Protein AF-F4Q4R1-F1 (afdb_monomer_lite)

Secondary structure (DSSP, 8-state):
-EE-SSSS---S---EEEE-BT-EEEETTEEEEEEE-TTSSEEEEEEESSTTS-SEEEEEEEETT-EEEPP--S--TT----SEEE----SS-S-----EEEEEEEPTT-TTSSS-EEEEEEE-TT-EEEETTEEEEEEEETTEEEEEEESTT-GGG-EEEE--S-SEEEGGGGGGS---SS--

Radius of gyration: 16.83 Å; chains: 1; bounding box: 43×31×44 Å

InterPro domains:
  IPR021837 Counting factor-associated protein A/B/C [PF11912] (1-174)

Foldseek 3Di:
DDFDDDAWDDDPKFKAKDFDAPDWFDALNWIWHWHADDVNQKIKIFIAPDSVRPHTPDIDMDGAQDKDQHDDRHPQPFADGPTIDHHHDDDPPPDDPLFAEWEWWADQPPPPQPDGTGMIMGIGAQTWGDDDQKIKHWHADPQFIKIWIDGRVDPVRTDIGGDPDGSYDYVPVVVVPPPDDRTD

Sequence (184 aa):
MTPYEGSCSGANQGIGYAFIVGECFAIAGDFYQVELTNGHDNATLYRYSDSACKSVSNSKEYQVGECYEAPDYVWNSGVVPSNYVHISISVNPTSIPQYGFRLTTYAPGDTRCQDNPQFYWYSPNHSVIKSYNESVTFYCQNNEPYEIYCDGGEIEGCQTTYNSMSCQFDFTHWGTHNYIEGTC

Structure (mmCIF, N/CA/C/O backbone):
data_AF-F4Q4R1-F1
#
_entry.id   AF-F4Q4R1-F1
#
loop_
_atom_site.group_PDB
_atom_site.id
_atom_site.type_symbol
_atom_site.label_atom_id
_atom_site.label_alt_id
_atom_site.label_comp_id
_atom_site.label_asym_id
_atom_site.label_entity_id
_atom_site.label_seq_id
_atom_site.pdbx_PDB_ins_code
_atom_site.Cartn_x
_atom_site.Cartn_y
_atom_site.Cartn_z
_atom_site.occupancy
_atom_site.B_iso_or_equiv
_atom_site.auth_seq_id
_atom_site.auth_comp_id
_atom_site.auth_asym_id
_atom_site.auth_atom_id
_atom_site.pdbx_PDB_model_num
ATOM 1 N N . MET A 1 1 ? -7.317 -3.092 -1.449 1.00 75.12 1 MET A N 1
ATOM 2 C CA . MET A 1 1 ? -7.381 -2.051 -2.496 1.00 75.12 1 MET A CA 1
ATOM 3 C C . MET A 1 1 ? -6.583 -2.509 -3.709 1.00 75.12 1 MET A C 1
ATOM 5 O O . MET A 1 1 ? -5.451 -2.077 -3.886 1.00 75.12 1 MET A O 1
ATOM 9 N N . THR A 1 2 ? -7.124 -3.423 -4.512 1.00 65.06 2 THR A N 1
ATOM 10 C CA . THR A 1 2 ? -6.353 -4.086 -5.579 1.00 65.06 2 THR A CA 1
ATOM 11 C C . THR A 1 2 ? -6.331 -3.276 -6.872 1.00 65.06 2 THR A C 1
ATOM 13 O O . THR A 1 2 ? -7.346 -2.647 -7.195 1.00 65.06 2 THR A O 1
ATOM 16 N N . PRO A 1 3 ? -5.227 -3.303 -7.642 1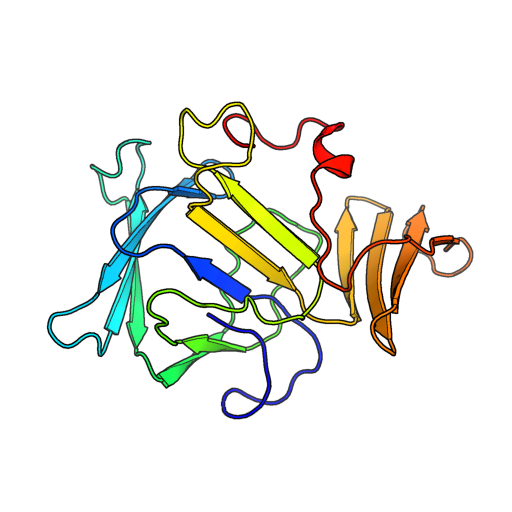.00 54.69 3 PRO A N 1
ATOM 17 C CA . PRO A 1 3 ? -5.142 -2.680 -8.943 1.00 54.69 3 PRO A CA 1
ATOM 18 C C . PRO A 1 3 ? -5.563 -3.757 -9.959 1.00 54.69 3 PRO A C 1
ATOM 20 O O . PRO A 1 3 ? -4.872 -4.751 -10.143 1.00 54.69 3 PRO A O 1
ATOM 23 N N . TYR A 1 4 ? -6.686 -3.556 -10.634 1.00 56.44 4 TYR A N 1
ATOM 24 C CA . TYR A 1 4 ? -7.058 -4.258 -11.873 1.00 56.44 4 TYR A CA 1
ATOM 25 C C . TYR A 1 4 ? -7.875 -5.559 -11.929 1.00 56.44 4 TYR A C 1
ATOM 27 O O . TYR A 1 4 ? -8.010 -6.324 -10.981 1.00 56.44 4 TYR A O 1
ATOM 35 N N . GLU A 1 5 ? -8.423 -5.658 -13.157 1.00 41.47 5 GLU A N 1
ATOM 36 C CA . GLU A 1 5 ? -9.345 -6.550 -13.873 1.00 41.47 5 GLU A CA 1
ATOM 37 C C . GLU A 1 5 ? -10.761 -6.731 -13.304 1.00 41.47 5 GLU A C 1
ATOM 39 O O . GLU A 1 5 ? -11.034 -7.618 -12.505 1.00 41.47 5 GLU A O 1
ATOM 44 N N . GLY A 1 6 ? -11.703 -5.916 -13.811 1.00 49.28 6 GLY A N 1
ATOM 45 C CA . GLY A 1 6 ? -13.123 -6.292 -13.873 1.00 49.28 6 GLY A CA 1
ATOM 46 C C . GLY A 1 6 ? -14.155 -5.194 -13.603 1.00 49.28 6 GLY A C 1
ATOM 47 O O . GLY A 1 6 ? -15.218 -5.229 -14.215 1.00 49.28 6 GLY A O 1
ATOM 48 N N . SER A 1 7 ? -13.877 -4.213 -12.737 1.00 58.12 7 SER A N 1
ATOM 49 C CA . SER A 1 7 ? -14.915 -3.251 -12.298 1.00 58.12 7 SER A CA 1
ATOM 50 C C . SER A 1 7 ? -14.483 -1.783 -12.248 1.00 58.12 7 SER A C 1
ATOM 52 O O . SER A 1 7 ? -15.314 -0.905 -12.460 1.00 58.12 7 SER A O 1
ATOM 54 N N . CYS A 1 8 ? -13.194 -1.493 -12.062 1.00 63.88 8 CYS A N 1
ATOM 55 C CA . CYS A 1 8 ? -12.678 -0.128 -11.936 1.00 63.88 8 CYS A CA 1
ATOM 56 C C . CYS A 1 8 ? -11.792 0.221 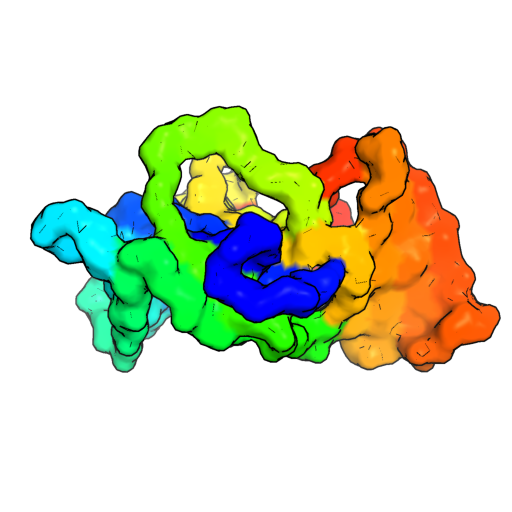-13.140 1.00 63.88 8 CYS A C 1
ATOM 58 O O . CYS A 1 8 ? -10.591 -0.015 -13.098 1.00 63.88 8 CYS A O 1
ATOM 60 N N . SER A 1 9 ? -12.406 0.684 -14.240 1.00 53.38 9 SER A N 1
ATOM 61 C CA . SER A 1 9 ? -11.791 1.240 -15.472 1.00 53.38 9 SER A CA 1
ATOM 62 C C . SER A 1 9 ? -10.393 0.703 -15.855 1.00 53.38 9 SER A C 1
ATOM 64 O O . SER A 1 9 ? -9.397 1.139 -15.288 1.00 53.38 9 SER A O 1
ATOM 66 N N . GLY A 1 10 ? -10.324 -0.183 -16.858 1.00 52.34 10 GLY A N 1
ATOM 67 C CA . GLY A 1 10 ? -9.163 -0.933 -17.397 1.00 52.34 10 GLY A CA 1
ATOM 68 C C . GLY A 1 10 ? -7.845 -0.210 -17.759 1.00 52.34 10 GLY A C 1
ATOM 69 O O . GLY A 1 10 ? -7.389 -0.366 -18.886 1.00 52.34 10 GLY A O 1
ATOM 70 N N . ALA A 1 11 ? -7.210 0.560 -16.873 1.00 54.38 11 ALA A N 1
ATOM 71 C CA . ALA A 1 11 ? -5.791 0.904 -17.012 1.00 54.38 11 ALA A CA 1
ATOM 72 C C . ALA A 1 11 ? -4.898 -0.345 -16.873 1.00 54.38 11 ALA A C 1
ATOM 74 O O . ALA A 1 11 ? -5.232 -1.332 -16.237 1.00 54.38 11 ALA A O 1
ATOM 75 N N . ASN A 1 12 ? -3.736 -0.322 -17.508 1.00 52.62 12 ASN A N 1
ATOM 76 C CA . ASN A 1 12 ? -2.844 -1.487 -17.563 1.00 52.62 12 ASN A CA 1
ATOM 77 C C . ASN A 1 12 ? -1.644 -1.351 -16.610 1.00 52.62 12 ASN A C 1
ATOM 79 O O . ASN A 1 12 ? -0.705 -2.136 -16.682 1.00 52.62 12 ASN A O 1
ATOM 83 N N . GLN A 1 13 ? -1.654 -0.314 -15.768 1.00 60.78 13 GLN A N 1
ATOM 84 C CA . GLN A 1 13 ? -0.575 0.123 -14.876 1.00 60.78 13 GLN A CA 1
ATOM 85 C C . GLN A 1 13 ? -1.196 0.763 -13.626 1.00 60.78 13 GLN A C 1
ATOM 87 O O . GLN A 1 13 ? -2.339 1.223 -13.689 1.00 60.78 13 GLN A O 1
ATOM 92 N N . GLY A 1 14 ? -0.476 0.810 -12.499 1.00 66.94 14 GLY A N 1
ATOM 93 C CA . GLY A 1 14 ? -0.986 1.485 -11.304 1.00 66.94 14 GLY A CA 1
ATOM 94 C C . GLY A 1 14 ? -0.344 1.086 -9.981 1.00 66.94 14 GLY A C 1
ATOM 95 O O . GLY A 1 14 ? 0.770 0.578 -9.925 1.00 66.94 14 GLY A O 1
ATOM 96 N N . ILE A 1 15 ? -1.067 1.313 -8.894 1.00 75.44 15 ILE A N 1
ATOM 97 C CA . ILE A 1 15 ? -0.690 0.899 -7.546 1.00 75.44 15 ILE A CA 1
ATOM 98 C C . ILE A 1 15 ? -1.905 0.382 -6.792 1.00 75.44 15 ILE A C 1
ATOM 100 O O . ILE A 1 15 ? -3.056 0.661 -7.141 1.00 75.44 15 ILE A O 1
ATOM 104 N N . GLY A 1 16 ? -1.653 -0.320 -5.702 1.00 77.75 16 GLY A N 1
ATOM 105 C CA . GLY A 1 16 ? -2.662 -0.523 -4.688 1.00 77.75 16 GLY A CA 1
ATOM 106 C C . GLY A 1 16 ? -2.082 -1.083 -3.402 1.00 77.75 16 GLY A C 1
ATOM 107 O O . GLY A 1 16 ? -0.869 -1.112 -3.198 1.00 77.75 16 GLY A O 1
ATOM 108 N N . TYR A 1 17 ? -2.990 -1.470 -2.513 1.00 80.00 17 TYR A N 1
ATOM 109 C CA . TYR A 1 17 ? -2.679 -1.664 -1.108 1.00 80.00 17 TYR A CA 1
ATOM 110 C C . TYR A 1 17 ? -3.464 -2.807 -0.472 1.00 80.00 17 TYR A C 1
ATOM 112 O O . TYR A 1 17 ? -4.677 -2.946 -0.680 1.00 80.00 17 TYR A O 1
ATOM 120 N N . ALA A 1 18 ? -2.806 -3.604 0.360 1.00 80.50 18 ALA A N 1
ATOM 121 C CA . ALA A 1 18 ? -3.464 -4.479 1.321 1.00 80.50 18 ALA A CA 1
ATOM 122 C C . ALA A 1 18 ? -3.044 -4.085 2.737 1.00 80.50 18 ALA A C 1
ATOM 124 O O . ALA A 1 18 ? -1.872 -3.829 2.999 1.00 80.50 18 ALA A O 1
ATOM 125 N N . PHE A 1 19 ? -4.024 -4.042 3.631 1.00 83.69 19 PHE A N 1
ATOM 126 C CA . PHE A 1 19 ? -3.862 -3.640 5.022 1.00 83.69 19 PHE A CA 1
ATOM 127 C C . PHE A 1 19 ? -4.451 -4.726 5.909 1.00 83.69 19 PHE A C 1
ATOM 129 O O . PHE A 1 19 ? -5.488 -5.301 5.552 1.00 83.69 19 PHE A O 1
ATOM 136 N N . ILE A 1 20 ? -3.835 -4.965 7.063 1.00 82.31 20 ILE A N 1
ATOM 137 C CA . ILE A 1 20 ? -4.487 -5.740 8.115 1.00 82.31 20 ILE A CA 1
ATOM 138 C C . ILE A 1 20 ? -5.477 -4.834 8.854 1.00 82.31 20 ILE A C 1
ATOM 140 O O . ILE A 1 20 ? -5.176 -3.702 9.228 1.00 82.31 20 ILE A O 1
ATOM 144 N N . VAL A 1 21 ? -6.703 -5.327 9.012 1.00 86.00 21 VAL A N 1
ATOM 145 C CA . VAL A 1 21 ? -7.776 -4.616 9.714 1.00 86.00 21 VAL A CA 1
ATOM 146 C C . VAL A 1 21 ? -7.542 -4.692 11.220 1.00 86.00 21 VAL A C 1
ATOM 148 O O . VAL A 1 21 ? -7.270 -5.765 11.750 1.00 86.00 21 VAL A O 1
ATOM 151 N N . GLY A 1 22 ? -7.730 -3.568 11.913 1.00 86.69 22 GLY A N 1
ATOM 152 C CA . GLY A 1 22 ? -7.648 -3.479 13.372 1.00 86.69 22 GLY A CA 1
ATOM 153 C C . GLY A 1 22 ? -6.230 -3.377 13.932 1.00 86.69 22 GLY A C 1
ATOM 154 O O . GLY A 1 22 ? -6.073 -3.316 15.148 1.00 86.69 22 GLY A O 1
ATOM 155 N N . GLU A 1 23 ? -5.213 -3.330 13.072 1.00 85.56 23 GLU A N 1
ATOM 156 C CA . GLU A 1 23 ? -3.817 -3.199 13.485 1.00 85.56 23 GLU A CA 1
ATOM 157 C C . GLU A 1 23 ? -3.265 -1.813 13.129 1.00 85.56 23 GLU A C 1
ATOM 159 O O . GLU A 1 23 ? -3.632 -1.220 12.113 1.00 85.56 23 GLU A O 1
ATOM 164 N N . CYS A 1 24 ? -2.415 -1.279 14.010 1.00 84.69 24 CYS A N 1
ATOM 165 C CA . CYS A 1 24 ? -1.738 0.001 13.821 1.00 84.69 24 CYS A CA 1
ATOM 166 C C . CYS A 1 24 ? -0.435 -0.229 13.052 1.00 84.69 24 CYS A C 1
ATOM 168 O O . CYS A 1 24 ? 0.423 -0.991 13.501 1.00 84.69 24 CYS A O 1
ATOM 170 N N . PHE A 1 25 ? -0.268 0.449 11.921 1.00 81.06 25 PHE A N 1
ATOM 171 C CA . PHE A 1 25 ? 0.890 0.291 11.043 1.00 81.06 25 PHE A CA 1
ATOM 172 C C . PHE A 1 25 ? 1.445 1.637 10.589 1.00 81.06 25 PHE A C 1
ATOM 174 O O . PHE A 1 25 ? 0.757 2.655 10.633 1.00 81.06 25 PHE A O 1
ATOM 181 N N . ALA A 1 26 ? 2.706 1.648 10.159 1.00 77.38 26 ALA A N 1
ATOM 182 C CA . ALA A 1 26 ? 3.371 2.847 9.668 1.00 77.38 26 ALA A CA 1
ATOM 183 C C . ALA A 1 26 ? 3.519 2.812 8.142 1.00 77.38 26 ALA A C 1
ATOM 185 O O . ALA A 1 26 ? 3.844 1.772 7.576 1.00 77.38 26 ALA A O 1
ATOM 186 N N . ILE A 1 27 ? 3.323 3.952 7.480 1.00 76.38 27 ILE A N 1
ATOM 187 C CA . ILE A 1 27 ? 3.681 4.165 6.074 1.00 76.38 27 ILE A CA 1
ATOM 188 C C . ILE A 1 27 ? 4.422 5.498 5.990 1.00 76.38 27 ILE A C 1
ATOM 190 O O . ILE A 1 27 ? 3.878 6.527 6.375 1.00 76.38 27 ILE A O 1
ATOM 194 N N . ALA A 1 28 ? 5.667 5.486 5.501 1.00 70.19 28 ALA A N 1
ATOM 195 C CA . ALA A 1 28 ? 6.477 6.694 5.287 1.00 70.19 28 ALA A CA 1
ATOM 196 C C . ALA A 1 28 ? 6.556 7.651 6.506 1.00 70.19 28 ALA A C 1
ATOM 198 O O . ALA A 1 28 ? 6.591 8.869 6.351 1.00 70.19 28 ALA A O 1
ATOM 199 N N . GLY A 1 29 ? 6.586 7.098 7.726 1.00 72.38 29 GLY A N 1
ATOM 200 C CA . GLY A 1 29 ? 6.655 7.862 8.981 1.00 72.38 29 GLY A CA 1
ATOM 201 C C . GLY A 1 29 ? 5.304 8.323 9.543 1.00 72.38 29 GLY A C 1
ATOM 202 O O . GLY A 1 29 ? 5.257 8.822 10.666 1.00 72.38 29 GLY A O 1
ATOM 203 N N . ASP A 1 30 ? 4.212 8.118 8.808 1.00 81.56 30 ASP A N 1
ATOM 204 C CA . ASP A 1 30 ? 2.843 8.323 9.277 1.00 81.56 30 ASP A CA 1
ATOM 205 C C . ASP A 1 30 ? 2.233 7.019 9.803 1.00 81.56 30 ASP A C 1
ATOM 207 O O . ASP A 1 30 ? 2.558 5.936 9.320 1.00 81.56 30 ASP A O 1
ATOM 211 N N . PHE A 1 31 ? 1.320 7.115 10.773 1.00 86.19 31 PHE A N 1
ATOM 212 C CA . PHE A 1 31 ? 0.679 5.956 11.401 1.00 86.19 31 PHE A CA 1
ATOM 213 C C . PHE A 1 31 ? -0.776 5.825 10.973 1.00 86.19 31 PHE A C 1
ATOM 215 O O . PHE A 1 31 ? -1.482 6.827 10.845 1.00 86.19 31 PHE A O 1
ATOM 222 N N . TYR A 1 32 ? -1.235 4.595 10.774 1.00 89.81 32 TYR A N 1
ATOM 223 C CA . TYR A 1 32 ? -2.544 4.293 10.219 1.00 89.81 32 TYR A CA 1
ATOM 224 C C . TYR A 1 32 ? -3.188 3.079 10.881 1.00 89.81 32 TYR A C 1
ATOM 226 O O . TYR A 1 32 ? -2.502 2.205 11.403 1.00 89.81 32 TYR A O 1
ATOM 234 N N . GLN A 1 33 ? -4.514 3.012 10.798 1.00 92.50 33 GLN A N 1
ATOM 235 C CA . GLN A 1 33 ? -5.308 1.840 11.161 1.00 92.50 33 GLN A CA 1
ATOM 236 C C . GLN A 1 33 ? -6.522 1.761 10.234 1.00 92.50 33 GLN A C 1
ATOM 238 O O . GLN A 1 33 ? -7.120 2.787 9.897 1.00 92.50 33 GLN A O 1
ATOM 243 N N . VAL A 1 34 ? -6.899 0.548 9.827 1.00 92.44 34 VAL A N 1
ATOM 244 C CA . VAL A 1 34 ? -8.149 0.303 9.095 1.00 92.44 34 VAL A CA 1
ATOM 245 C C . VAL A 1 34 ? -9.177 -0.293 10.040 1.00 92.44 34 VAL A C 1
ATOM 247 O O . VAL A 1 34 ? -8.913 -1.313 10.674 1.00 92.44 34 VAL A O 1
ATOM 250 N N . GLU A 1 35 ? -10.365 0.297 10.086 1.00 94.25 35 GLU A N 1
ATOM 251 C CA . GLU A 1 35 ? -11.513 -0.258 10.803 1.00 94.25 35 GLU A CA 1
ATOM 252 C C . GLU A 1 35 ? -12.657 -0.550 9.834 1.00 94.25 35 GLU A C 1
ATOM 254 O O . GLU A 1 35 ? -12.842 0.148 8.837 1.00 94.25 35 GLU A O 1
ATOM 259 N N . LEU A 1 36 ? -13.430 -1.594 10.123 1.00 92.69 36 LEU A N 1
ATOM 260 C CA . LEU A 1 36 ? -14.622 -1.945 9.360 1.00 92.69 36 LEU A CA 1
ATOM 261 C C . LEU A 1 36 ? -15.871 -1.491 10.108 1.00 92.69 36 LEU A C 1
ATOM 263 O O . LEU A 1 36 ? -15.956 -1.590 11.331 1.00 92.69 36 LEU A O 1
ATOM 267 N N . THR A 1 37 ? -16.871 -1.043 9.359 1.00 91.19 37 THR A N 1
ATOM 268 C CA . THR A 1 37 ? -18.209 -0.785 9.903 1.00 91.19 37 THR A CA 1
ATOM 269 C C . THR A 1 37 ? -18.912 -2.082 10.313 1.00 91.19 37 THR A C 1
ATOM 271 O O . THR A 1 37 ? -18.599 -3.169 9.821 1.00 91.19 37 THR A O 1
ATOM 274 N N . ASN A 1 38 ? -19.911 -1.974 11.196 1.00 81.56 38 ASN A N 1
ATOM 275 C CA . ASN A 1 38 ? -20.794 -3.093 11.530 1.00 81.56 38 ASN A CA 1
ATOM 276 C C . ASN A 1 38 ? -21.543 -3.546 10.266 1.00 81.56 38 ASN A C 1
ATOM 278 O O . ASN A 1 38 ? -22.405 -2.822 9.780 1.00 81.56 38 ASN A O 1
ATOM 282 N N . GLY A 1 39 ? -21.207 -4.729 9.747 1.00 84.94 39 GLY A N 1
ATOM 283 C CA . GLY A 1 39 ? -21.711 -5.247 8.466 1.00 84.94 39 GLY A CA 1
ATOM 284 C C . GLY A 1 39 ? -20.633 -5.393 7.389 1.00 84.94 39 GLY A C 1
ATOM 285 O O . GLY A 1 39 ? -20.837 -6.134 6.437 1.00 84.94 39 GLY A O 1
ATOM 286 N N . HIS A 1 40 ? -19.460 -4.782 7.590 1.00 87.88 40 HIS A N 1
ATOM 287 C CA . HIS A 1 40 ? -18.315 -4.806 6.670 1.00 87.88 40 HIS A CA 1
ATOM 288 C C . HIS A 1 40 ? -18.593 -4.174 5.293 1.00 87.88 40 HIS A C 1
ATOM 290 O O . HIS A 1 40 ? -17.856 -4.430 4.346 1.00 87.88 40 HIS A O 1
ATOM 296 N N . ASP A 1 41 ? -19.618 -3.325 5.190 1.00 91.38 41 ASP A N 1
ATOM 297 C CA . ASP A 1 41 ? -19.980 -2.637 3.944 1.00 91.38 41 ASP A CA 1
ATOM 298 C C . ASP A 1 41 ? -19.044 -1.455 3.641 1.00 91.38 41 ASP A C 1
ATOM 300 O O . ASP A 1 41 ? -18.837 -1.094 2.486 1.00 91.38 41 ASP A O 1
ATOM 304 N N . ASN A 1 42 ? -18.435 -0.877 4.681 1.00 92.88 42 ASN A N 1
ATOM 305 C CA . ASN A 1 42 ? -17.444 0.194 4.577 1.00 92.88 42 ASN A CA 1
ATOM 306 C C . ASN A 1 42 ? -16.200 -0.107 5.416 1.00 92.88 42 ASN A C 1
ATOM 308 O O . ASN A 1 42 ? -16.294 -0.719 6.489 1.00 92.88 42 ASN A O 1
ATOM 312 N N . ALA A 1 43 ? -15.062 0.402 4.949 1.00 93.19 43 ALA A N 1
ATOM 313 C CA . ALA A 1 43 ? -13.780 0.422 5.633 1.00 93.19 43 ALA A CA 1
ATOM 314 C C . ALA A 1 43 ? -13.288 1.868 5.785 1.00 93.19 43 ALA A C 1
ATOM 316 O O . ALA A 1 43 ? -13.215 2.605 4.802 1.00 93.19 43 ALA A O 1
ATOM 317 N N . THR A 1 44 ? -12.886 2.262 6.989 1.00 94.44 44 THR A N 1
ATOM 318 C CA . THR A 1 44 ? -12.314 3.585 7.255 1.00 94.44 44 THR A CA 1
ATOM 319 C C . THR A 1 44 ? -10.833 3.450 7.545 1.00 94.44 44 THR A C 1
ATOM 321 O O . THR A 1 44 ? -10.434 2.738 8.464 1.00 94.44 44 THR A O 1
ATOM 324 N N . LEU A 1 45 ? -10.010 4.141 6.756 1.00 93.62 45 LEU A N 1
ATOM 325 C CA . LEU A 1 45 ? -8.591 4.308 7.036 1.00 93.62 45 LEU A CA 1
ATOM 326 C C . LEU A 1 45 ? -8.405 5.576 7.867 1.00 93.62 45 LEU A C 1
ATOM 328 O O . LEU A 1 45 ? -8.640 6.687 7.383 1.00 93.62 45 LEU A O 1
ATOM 332 N N . TYR A 1 46 ? -7.946 5.408 9.097 1.00 94.19 46 TYR A N 1
ATOM 333 C CA . TYR A 1 46 ? -7.557 6.492 9.987 1.00 94.19 46 TYR A CA 1
ATOM 334 C C . TYR A 1 46 ? -6.057 6.740 9.868 1.00 94.19 46 TYR A C 1
ATOM 336 O O . TYR A 1 46 ? -5.279 5.792 9.807 1.00 94.19 46 TYR A O 1
ATOM 344 N N . ARG A 1 47 ? -5.656 8.012 9.847 1.00 92.12 47 ARG A N 1
ATOM 345 C CA . ARG A 1 47 ? -4.273 8.459 10.041 1.00 92.12 47 ARG A CA 1
ATOM 346 C C . ARG A 1 47 ? -4.148 9.015 11.453 1.00 92.12 47 ARG A C 1
ATOM 348 O O . ARG A 1 47 ? -5.041 9.722 11.924 1.00 92.12 47 ARG A O 1
ATOM 355 N N . TYR A 1 48 ? -3.027 8.740 12.097 1.00 90.44 48 TYR A N 1
ATOM 356 C CA . TYR A 1 48 ? -2.722 9.135 13.463 1.00 90.44 48 TYR A CA 1
ATOM 357 C C . TYR A 1 48 ? -1.425 9.931 13.508 1.00 90.44 48 TYR A C 1
ATOM 359 O O . TYR A 1 48 ? -0.538 9.757 12.674 1.00 90.44 48 TYR A O 1
ATOM 367 N N . SER A 1 49 ? -1.317 10.819 14.494 1.00 87.75 49 SER A N 1
ATOM 368 C CA . SER A 1 49 ? -0.091 11.585 14.752 1.00 87.75 49 SER A CA 1
ATOM 369 C C . SER A 1 49 ? 0.889 10.876 15.693 1.00 87.75 49 SER A C 1
ATOM 371 O O . SER A 1 49 ? 1.959 11.412 15.966 1.00 87.75 49 SER A O 1
ATOM 373 N N . ASP A 1 50 ? 0.516 9.719 16.242 1.00 85.12 50 ASP A N 1
ATOM 374 C CA . ASP A 1 50 ? 1.326 8.952 17.187 1.00 85.12 50 ASP A CA 1
ATOM 375 C C . ASP A 1 50 ? 1.407 7.473 16.804 1.00 85.12 50 ASP A C 1
ATOM 377 O O . ASP A 1 50 ? 0.470 6.907 16.240 1.00 85.12 50 ASP A O 1
ATOM 381 N N . SER A 1 51 ? 2.524 6.843 17.172 1.00 80.69 51 SER A N 1
ATOM 382 C CA . SER A 1 51 ? 2.829 5.444 16.858 1.00 80.69 51 SER A CA 1
ATOM 383 C C . SER A 1 51 ? 1.976 4.417 17.592 1.00 80.69 51 SER A C 1
ATOM 385 O O . SER A 1 51 ? 2.067 3.228 17.300 1.00 80.69 51 SER A O 1
ATOM 387 N N . ALA A 1 52 ? 1.157 4.852 18.550 1.00 84.31 52 ALA A N 1
ATOM 388 C CA . ALA A 1 52 ? 0.228 3.990 19.264 1.00 84.31 52 ALA A CA 1
ATOM 389 C C . ALA A 1 52 ? -1.195 4.052 18.682 1.00 84.31 52 ALA A C 1
ATOM 391 O O . ALA A 1 52 ? -2.096 3.452 19.270 1.00 84.31 52 ALA A O 1
ATOM 392 N N . CYS A 1 53 ? -1.401 4.785 17.580 1.00 86.69 53 CYS A N 1
ATOM 393 C CA . CYS A 1 53 ? -2.698 5.026 16.955 1.00 86.69 53 CYS A CA 1
ATOM 394 C C . CYS A 1 53 ? -3.775 5.507 17.948 1.00 86.69 53 CYS A C 1
ATOM 396 O O . CYS A 1 53 ? -4.899 5.008 17.970 1.00 86.69 53 CYS A O 1
ATOM 398 N N . LYS A 1 54 ? -3.442 6.486 18.803 1.00 90.56 54 LYS A N 1
ATOM 399 C CA . LYS A 1 54 ? -4.384 7.021 19.810 1.00 90.56 54 LYS A CA 1
ATOM 400 C C . LYS A 1 54 ? -5.008 8.360 19.431 1.00 90.56 54 LYS A C 1
ATOM 402 O O . LYS A 1 54 ? -6.114 8.664 19.874 1.00 90.56 54 LYS A O 1
ATOM 407 N N . SER A 1 55 ? -4.315 9.154 18.625 1.00 90.50 55 SER A N 1
ATOM 408 C CA . SER A 1 55 ? -4.696 10.524 18.282 1.00 90.50 55 SER A CA 1
ATOM 409 C C . SER A 1 55 ? -4.949 10.624 16.783 1.00 90.50 55 SER A C 1
ATOM 411 O O . SER A 1 55 ? -4.021 10.807 15.993 1.00 90.50 55 SER A O 1
ATOM 413 N N . VAL A 1 56 ? -6.214 10.463 16.389 1.00 92.81 56 VAL A N 1
ATOM 414 C CA . VAL A 1 56 ? -6.630 10.563 14.983 1.00 92.81 56 VAL A CA 1
ATOM 415 C C . VAL A 1 56 ? -6.337 11.972 14.468 1.00 92.81 56 VAL A C 1
ATOM 417 O O . VAL A 1 56 ? -6.798 12.960 15.041 1.00 92.81 56 VAL A O 1
ATOM 420 N N . SER A 1 57 ? -5.592 12.059 13.371 1.00 91.62 57 SER A N 1
ATOM 421 C CA . SER A 1 57 ? -5.301 13.307 12.663 1.00 91.62 57 SER A CA 1
ATOM 422 C C . SER A 1 57 ? -6.182 13.488 11.428 1.00 91.62 57 SER A C 1
ATOM 424 O O . SER A 1 57 ? -6.576 14.609 11.112 1.00 91.62 57 SER A O 1
ATOM 426 N N . ASN A 1 58 ? -6.509 12.398 10.732 1.00 93.25 58 ASN A N 1
ATOM 427 C CA . ASN A 1 58 ? -7.371 12.405 9.554 1.00 93.25 58 ASN A CA 1
ATOM 428 C C . ASN A 1 58 ? -8.039 11.035 9.366 1.00 93.25 58 ASN A C 1
ATOM 430 O O . ASN A 1 58 ? -7.588 10.038 9.926 1.00 93.25 58 ASN A O 1
ATOM 434 N N . SER A 1 59 ? -9.087 10.959 8.550 1.00 93.31 59 SER A N 1
ATOM 435 C CA . SER A 1 59 ? -9.699 9.685 8.168 1.00 93.31 59 SER A CA 1
ATOM 436 C C . SER A 1 59 ? -10.285 9.744 6.763 1.00 93.31 59 SER A C 1
ATOM 438 O O . SER A 1 59 ? -10.660 10.818 6.287 1.00 93.31 59 SER A O 1
ATOM 440 N N . LYS A 1 60 ? -10.362 8.591 6.101 1.00 93.69 60 LYS A N 1
ATOM 441 C CA . LYS A 1 60 ? -11.030 8.434 4.810 1.00 93.69 60 LYS A CA 1
ATOM 442 C C . LYS A 1 60 ? -11.805 7.124 4.785 1.00 93.69 60 LYS A C 1
ATOM 444 O O . LYS A 1 60 ? -11.239 6.068 5.056 1.00 93.69 60 LYS A O 1
ATOM 449 N N . GLU A 1 61 ? -13.084 7.214 4.451 1.00 94.75 61 GLU A N 1
ATOM 450 C CA . GLU A 1 61 ? -13.972 6.065 4.304 1.00 94.75 61 GLU A CA 1
ATOM 451 C C . GLU A 1 61 ? -13.972 5.555 2.857 1.00 94.75 61 GLU A C 1
ATOM 453 O O . GLU A 1 61 ? -13.877 6.330 1.899 1.00 94.75 61 GLU A O 1
ATOM 458 N N . TYR A 1 62 ? -14.071 4.238 2.725 1.00 92.81 62 TYR A N 1
ATOM 459 C CA . TYR A 1 62 ? -14.124 3.490 1.482 1.00 92.81 62 TYR A CA 1
ATOM 460 C C . TYR A 1 62 ? -15.270 2.486 1.549 1.00 92.81 62 TYR A C 1
ATOM 462 O O . TYR A 1 62 ? -15.306 1.646 2.447 1.00 92.81 62 TYR A O 1
ATOM 470 N N . GLN A 1 63 ? -16.169 2.526 0.574 1.00 93.75 63 GLN A N 1
ATOM 471 C CA . GLN A 1 63 ? -17.225 1.534 0.440 1.00 93.75 63 GLN A CA 1
ATOM 472 C C . GLN A 1 63 ? -16.674 0.273 -0.232 1.00 93.75 63 GLN A C 1
ATOM 474 O O . GLN A 1 63 ? -15.955 0.340 -1.232 1.00 93.75 63 GLN A O 1
ATOM 479 N N . VAL A 1 64 ? -16.991 -0.888 0.331 1.00 90.06 64 VAL A N 1
ATOM 480 C CA . VAL A 1 64 ? -16.581 -2.188 -0.205 1.00 90.06 64 VAL A CA 1
ATOM 481 C C . VAL A 1 64 ? -17.365 -2.485 -1.484 1.00 90.06 64 VAL A C 1
ATOM 483 O O . VAL A 1 64 ? -18.569 -2.265 -1.549 1.00 90.06 64 VAL A O 1
ATOM 486 N N . GLY A 1 65 ? -16.677 -2.988 -2.511 1.00 86.94 65 GLY A N 1
ATOM 487 C CA . GLY A 1 65 ? -17.241 -3.227 -3.843 1.00 86.94 65 GLY A CA 1
ATOM 488 C C . GLY A 1 65 ? -17.148 -2.030 -4.795 1.00 86.94 65 GLY A C 1
ATOM 489 O O . GLY A 1 65 ? -17.398 -2.181 -5.988 1.00 86.94 65 GLY A O 1
ATOM 490 N N . GLU A 1 66 ? -16.761 -0.856 -4.292 1.00 89.44 66 GLU A N 1
ATOM 491 C CA . GLU A 1 66 ? -16.662 0.367 -5.087 1.00 89.44 66 GLU A CA 1
ATOM 492 C C . GLU A 1 66 ? -15.233 0.640 -5.582 1.00 89.44 66 GLU A C 1
ATOM 494 O O . GLU A 1 66 ? -14.241 0.031 -5.153 1.00 89.44 66 GLU A O 1
ATOM 499 N N . CYS A 1 67 ? -15.150 1.588 -6.514 1.00 86.88 67 CYS A N 1
ATOM 500 C CA . CYS A 1 67 ? -13.929 2.015 -7.181 1.00 86.88 67 CYS A CA 1
ATOM 501 C C . CYS A 1 67 ? -13.516 3.415 -6.737 1.00 86.88 67 CYS A C 1
ATOM 503 O O . CYS A 1 67 ? -14.309 4.352 -6.807 1.00 86.88 67 CYS A O 1
ATOM 505 N N . TYR A 1 68 ? -12.249 3.581 -6.369 1.00 87.50 68 TYR A N 1
ATOM 506 C CA . TYR A 1 68 ? -11.691 4.878 -5.983 1.00 87.50 68 TYR A CA 1
ATOM 507 C C . TYR A 1 68 ? -10.407 5.152 -6.744 1.00 87.50 68 TYR A C 1
ATOM 509 O O . TYR A 1 68 ? -9.677 4.221 -7.070 1.00 87.50 68 TYR A O 1
ATOM 517 N N . GLU A 1 69 ? -10.110 6.424 -6.995 1.00 85.19 69 GLU A N 1
ATOM 518 C CA . GLU A 1 69 ? -8.776 6.821 -7.440 1.00 85.19 69 GLU A CA 1
ATOM 519 C C . GLU A 1 69 ? -7.748 6.346 -6.407 1.00 85.19 69 GLU A C 1
ATOM 521 O O . GLU A 1 69 ? -7.954 6.503 -5.194 1.00 85.19 69 GLU A O 1
ATOM 526 N N . ALA A 1 70 ? -6.686 5.700 -6.890 1.00 82.44 70 ALA A N 1
ATOM 527 C CA . ALA A 1 70 ? -5.670 5.115 -6.038 1.00 82.44 70 ALA A CA 1
ATOM 528 C C . ALA A 1 70 ? -5.036 6.216 -5.168 1.00 82.44 70 ALA A C 1
ATOM 530 O O . ALA A 1 70 ? -4.469 7.167 -5.705 1.00 82.44 70 ALA A O 1
ATOM 531 N N . PRO A 1 71 ? -5.141 6.130 -3.831 1.00 81.19 71 PRO A N 1
ATOM 532 C CA . PRO A 1 71 ? -4.514 7.114 -2.962 1.00 81.19 71 PRO A CA 1
ATOM 533 C C . PRO A 1 71 ? -2.994 6.989 -3.050 1.00 81.19 71 PRO A C 1
ATOM 535 O O . PRO A 1 71 ? -2.482 5.885 -3.202 1.00 81.19 71 PRO A O 1
ATOM 538 N N . ASP A 1 72 ? -2.276 8.097 -2.908 1.00 79.75 72 ASP A N 1
ATOM 539 C CA . ASP A 1 72 ? -0.818 8.097 -2.808 1.00 79.75 72 ASP A CA 1
ATOM 540 C C . ASP A 1 72 ? -0.400 8.062 -1.331 1.00 79.75 72 ASP A C 1
ATOM 542 O O . ASP A 1 72 ? -0.327 9.098 -0.668 1.00 79.75 72 ASP A O 1
ATOM 546 N N . TYR A 1 73 ? -0.251 6.861 -0.767 1.00 77.69 73 TYR A N 1
ATOM 547 C CA . TYR A 1 73 ? 0.140 6.696 0.639 1.00 77.69 73 TYR A CA 1
ATOM 548 C C . TYR A 1 73 ? 1.646 6.557 0.832 1.00 77.69 73 TYR A C 1
ATOM 550 O O . TYR A 1 73 ? 2.120 6.695 1.956 1.00 77.69 73 TYR A O 1
ATOM 558 N N . VAL A 1 74 ? 2.400 6.267 -0.226 1.00 69.38 74 VAL A N 1
ATOM 559 C CA . VAL A 1 74 ? 3.825 5.941 -0.129 1.00 69.38 74 VAL A CA 1
ATOM 560 C C . VAL A 1 74 ? 4.643 7.060 -0.748 1.00 69.38 74 VAL A C 1
ATOM 562 O O . VAL A 1 74 ? 4.362 7.509 -1.846 1.00 69.38 74 VAL A O 1
ATOM 565 N N . TRP A 1 75 ? 5.715 7.477 -0.075 1.00 57.50 75 TRP A N 1
ATOM 566 C CA . TRP A 1 75 ? 6.653 8.479 -0.588 1.00 57.50 75 TRP A CA 1
ATOM 567 C C . TRP A 1 75 ? 7.584 7.880 -1.652 1.00 57.50 75 TRP A C 1
ATOM 569 O O . TRP A 1 75 ? 8.806 7.954 -1.534 1.00 57.50 75 TRP A O 1
ATOM 579 N N . ASN A 1 76 ? 7.052 7.274 -2.712 1.00 57.16 76 ASN A N 1
ATOM 580 C CA . ASN A 1 76 ? 7.841 7.131 -3.926 1.00 57.16 76 ASN A CA 1
ATOM 581 C C . ASN A 1 76 ? 7.421 8.236 -4.900 1.00 57.16 76 ASN A C 1
ATOM 583 O O . ASN A 1 76 ? 6.445 8.153 -5.629 1.00 57.16 76 ASN A O 1
ATOM 587 N N . SER A 1 77 ? 8.244 9.282 -5.003 1.00 49.34 77 SER A N 1
ATOM 588 C CA . SER A 1 77 ? 8.138 10.238 -6.121 1.00 49.34 77 SER A CA 1
ATOM 589 C C . SER A 1 77 ? 8.262 9.551 -7.494 1.00 49.34 77 SER A C 1
ATOM 591 O O . SER A 1 77 ? 8.037 10.168 -8.535 1.00 49.34 77 SER A O 1
ATOM 593 N N . GLY A 1 78 ? 8.621 8.267 -7.482 1.00 51.47 78 GLY A N 1
ATOM 594 C CA . GLY A 1 78 ? 8.721 7.378 -8.610 1.00 51.47 78 GLY A CA 1
ATOM 595 C C . GLY A 1 78 ? 7.445 6.817 -9.188 1.00 51.47 78 GLY A C 1
ATOM 596 O O . GLY A 1 78 ? 7.488 6.465 -10.365 1.00 51.47 78 GLY A O 1
ATOM 597 N N . VAL A 1 79 ? 6.363 6.702 -8.414 1.00 58.25 79 VAL A N 1
ATOM 598 C CA . VAL A 1 79 ? 5.138 6.045 -8.883 1.00 58.25 79 VAL A CA 1
ATOM 599 C C . VAL A 1 79 ? 3.945 6.922 -8.565 1.00 58.25 79 VAL A C 1
ATOM 601 O O . VAL A 1 79 ? 3.378 6.875 -7.485 1.00 58.25 79 VAL A O 1
ATOM 604 N N . VAL A 1 80 ? 3.540 7.718 -9.550 1.00 61.19 80 VAL A N 1
ATOM 605 C CA . VAL A 1 80 ? 2.315 8.507 -9.440 1.00 61.19 80 VAL A CA 1
ATOM 606 C C . VAL A 1 80 ? 1.121 7.569 -9.652 1.00 61.19 80 VAL A C 1
ATOM 608 O O . VAL A 1 80 ? 1.009 6.993 -10.745 1.00 61.19 80 VAL A O 1
ATOM 611 N N . PRO A 1 81 ? 0.220 7.400 -8.662 1.00 67.38 81 PRO A N 1
ATOM 612 C CA . PRO A 1 81 ? -1.023 6.680 -8.883 1.00 67.38 81 PRO A CA 1
ATOM 613 C C . PRO A 1 81 ? -1.786 7.320 -10.040 1.00 67.38 81 PRO A C 1
ATOM 615 O O . PRO A 1 81 ? -2.110 8.502 -10.019 1.00 67.38 81 PRO A O 1
ATOM 618 N N . SER A 1 82 ? -2.066 6.527 -11.066 1.00 72.25 82 SER A N 1
ATOM 619 C CA . SER A 1 82 ? -2.866 6.937 -12.230 1.00 72.25 82 SER A CA 1
ATOM 620 C C . SER A 1 82 ? -4.002 5.952 -12.511 1.00 72.25 82 SER A C 1
ATOM 622 O O . SER A 1 82 ? -4.619 5.976 -13.576 1.00 72.25 82 SER A O 1
ATOM 624 N N . ASN A 1 83 ? -4.283 5.075 -11.545 1.00 75.94 83 ASN A N 1
ATOM 625 C CA . ASN A 1 83 ? -5.280 4.024 -11.639 1.00 75.94 83 ASN A CA 1
ATOM 626 C C . ASN A 1 83 ? -6.401 4.195 -10.620 1.00 75.94 83 ASN A C 1
ATOM 628 O O . ASN A 1 83 ? -6.310 4.959 -9.660 1.00 75.94 83 ASN A O 1
ATOM 632 N N . TYR A 1 84 ? -7.438 3.389 -10.810 1.00 82.38 84 TYR A N 1
ATOM 633 C CA . TYR A 1 84 ? -8.454 3.155 -9.801 1.00 82.38 84 TYR A CA 1
ATOM 634 C C . TYR A 1 84 ? -8.164 1.842 -9.071 1.00 82.38 84 TYR A C 1
ATOM 636 O O . TYR A 1 84 ? -7.604 0.900 -9.643 1.00 82.38 84 TYR A O 1
ATOM 644 N N . VAL A 1 85 ? -8.544 1.786 -7.800 1.00 80.88 85 VAL A N 1
ATOM 645 C CA . VAL A 1 85 ? -8.483 0.594 -6.955 1.00 80.88 85 VAL A CA 1
ATOM 646 C C . VAL A 1 85 ? -9.886 0.135 -6.604 1.00 80.88 85 VAL A C 1
ATOM 648 O O . VAL A 1 85 ? -10.759 0.943 -6.288 1.00 80.88 85 VAL A O 1
ATOM 651 N N . HIS A 1 86 ? -10.077 -1.180 -6.623 1.00 84.12 86 HIS A N 1
ATOM 652 C CA . HIS A 1 86 ? -11.292 -1.807 -6.121 1.00 84.12 86 HIS A CA 1
ATOM 653 C C . HIS A 1 86 ? -11.140 -2.122 -4.630 1.00 84.12 86 HIS A C 1
ATOM 655 O O . HIS A 1 86 ? -10.115 -2.671 -4.187 1.00 84.12 86 HIS A O 1
ATOM 661 N N . ILE A 1 87 ? -12.158 -1.784 -3.843 1.00 87.19 87 ILE A N 1
ATOM 662 C CA . ILE A 1 87 ? -12.175 -2.054 -2.406 1.00 87.19 87 ILE A CA 1
ATOM 663 C C . ILE A 1 87 ? -12.788 -3.430 -2.168 1.00 87.19 87 ILE A C 1
ATOM 665 O O . ILE A 1 87 ? -13.924 -3.703 -2.538 1.00 87.19 87 ILE A O 1
ATOM 669 N N . SER A 1 88 ? -12.027 -4.314 -1.536 1.00 86.00 88 SER A N 1
ATOM 670 C CA . SER A 1 88 ? -12.466 -5.660 -1.180 1.00 86.00 88 SER A CA 1
ATOM 671 C C . SER A 1 88 ? -11.873 -6.063 0.162 1.00 86.00 88 SER A C 1
ATOM 673 O O . SER A 1 88 ? -10.819 -5.562 0.565 1.00 86.00 88 SER A O 1
ATOM 675 N N . ILE A 1 89 ? -12.567 -6.973 0.841 1.00 83.94 89 ILE A N 1
ATOM 676 C CA . ILE A 1 89 ? -12.134 -7.583 2.094 1.00 83.94 89 ILE A CA 1
ATOM 677 C C . ILE A 1 89 ? -11.852 -9.052 1.807 1.00 83.94 89 ILE A C 1
ATOM 679 O O . ILE A 1 89 ? -12.637 -9.726 1.143 1.00 83.94 89 ILE A O 1
ATOM 683 N N . SER A 1 90 ? -10.733 -9.547 2.322 1.00 80.06 90 SER A N 1
ATOM 684 C CA . SER A 1 90 ? -10.383 -10.960 2.266 1.00 80.06 90 SER A CA 1
ATOM 685 C C . SER A 1 90 ? -10.034 -11.442 3.664 1.00 80.06 90 SER A C 1
ATOM 687 O O . SER A 1 90 ? -9.304 -10.771 4.391 1.00 80.06 90 SER A O 1
ATOM 689 N N . VAL A 1 91 ? -10.570 -12.599 4.043 1.00 75.62 91 VAL A N 1
ATOM 690 C CA . VAL A 1 91 ? -10.276 -13.250 5.322 1.00 75.62 91 VAL A CA 1
ATOM 691 C C . VAL A 1 91 ? -9.270 -14.356 5.054 1.00 75.62 91 VAL A C 1
ATOM 693 O O . VAL A 1 91 ? -9.549 -15.244 4.253 1.00 75.62 91 VAL A O 1
ATOM 696 N N . ASN A 1 92 ? -8.120 -14.310 5.732 1.00 65.31 92 ASN A N 1
ATOM 697 C CA . ASN A 1 92 ? -7.015 -15.256 5.539 1.00 65.31 92 ASN A CA 1
ATOM 698 C C . ASN A 1 92 ? -6.666 -15.452 4.052 1.00 65.31 92 ASN A C 1
ATOM 700 O O . ASN A 1 92 ? -6.782 -16.570 3.542 1.00 65.31 92 ASN A O 1
ATOM 704 N N . PRO A 1 93 ? -6.283 -14.381 3.330 1.00 59.94 93 PRO A N 1
ATOM 705 C CA . PRO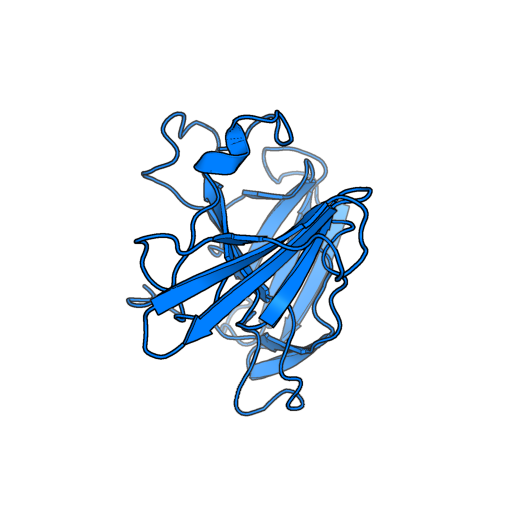 A 1 93 ? -5.966 -14.485 1.913 1.00 59.94 93 PRO A CA 1
ATOM 706 C C . PRO A 1 93 ? -4.870 -15.537 1.696 1.00 59.94 93 PRO A C 1
ATOM 708 O O . PRO A 1 93 ? -3.733 -15.366 2.121 1.00 59.94 93 PRO A O 1
ATOM 711 N N . THR A 1 94 ? -5.208 -16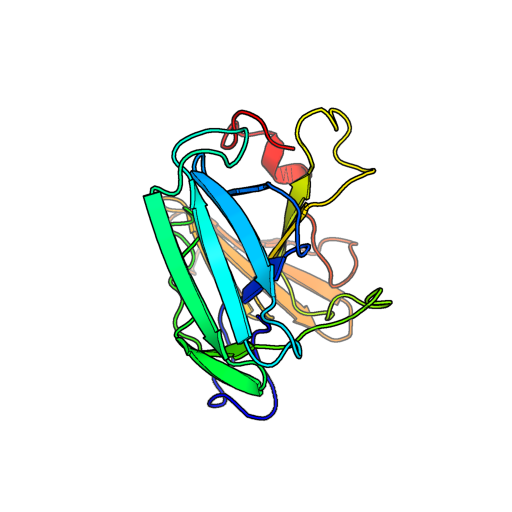.635 1.017 1.00 42.19 94 THR A N 1
ATOM 712 C CA . THR A 1 94 ? -4.270 -17.737 0.733 1.00 42.19 94 THR A CA 1
ATOM 713 C C . THR A 1 94 ? -3.325 -17.429 -0.425 1.00 42.19 94 THR A C 1
ATOM 715 O O . THR A 1 94 ? -2.382 -18.171 -0.680 1.00 42.19 94 THR A O 1
ATOM 718 N N . SER A 1 95 ? -3.589 -16.348 -1.153 1.00 45.88 95 SER A N 1
ATOM 719 C CA . SER A 1 95 ? -2.771 -15.877 -2.261 1.00 45.88 95 SER A CA 1
ATOM 720 C C . SER A 1 95 ? -2.832 -14.358 -2.315 1.00 45.88 95 SER A C 1
ATOM 722 O O . SER A 1 95 ? -3.903 -13.780 -2.512 1.00 45.88 95 SER A O 1
ATOM 724 N N . ILE A 1 96 ? -1.678 -13.712 -2.176 1.00 50.38 96 ILE A N 1
ATOM 725 C CA . ILE A 1 96 ? -1.512 -12.326 -2.610 1.00 50.38 96 ILE A CA 1
ATOM 726 C C . ILE A 1 96 ? -1.534 -12.359 -4.147 1.00 50.38 96 ILE A C 1
ATOM 728 O O . ILE A 1 96 ? -0.833 -13.199 -4.722 1.00 50.38 96 ILE A O 1
ATOM 732 N N . PRO A 1 97 ? -2.334 -11.514 -4.824 1.00 49.38 97 PRO A N 1
ATOM 733 C CA . PRO A 1 97 ? -2.361 -11.461 -6.282 1.00 49.38 97 PRO A CA 1
ATOM 734 C C . PRO A 1 97 ? -0.938 -11.370 -6.864 1.00 49.38 97 PRO A C 1
ATOM 736 O O . PRO A 1 97 ? -0.121 -10.588 -6.378 1.00 49.38 97 PRO A O 1
ATOM 739 N N . GLN A 1 98 ? -0.617 -12.198 -7.865 1.00 48.12 98 GLN A N 1
ATOM 740 C CA . GLN A 1 98 ? 0.708 -12.258 -8.505 1.00 48.12 98 GLN A CA 1
ATOM 741 C C . GLN A 1 98 ? 0.927 -11.065 -9.444 1.00 48.12 98 GLN A C 1
ATOM 743 O O . GLN A 1 98 ? 1.069 -11.239 -10.650 1.00 48.12 98 GLN A O 1
ATOM 748 N N . TYR A 1 99 ? 0.921 -9.842 -8.924 1.00 55.41 99 TYR A N 1
ATOM 749 C CA . TYR A 1 99 ? 1.028 -8.660 -9.773 1.00 55.41 99 TYR A CA 1
ATOM 750 C C . TYR A 1 99 ? 2.061 -7.687 -9.211 1.00 55.41 99 TYR A C 1
ATOM 752 O O . TYR A 1 99 ? 1.724 -6.675 -8.608 1.00 55.41 99 TYR A O 1
ATOM 760 N N . GLY A 1 100 ? 3.325 -8.033 -9.456 1.00 58.50 100 GLY A N 1
ATOM 761 C CA . GLY A 1 100 ? 4.445 -7.103 -9.525 1.00 58.50 100 GLY A CA 1
ATOM 762 C C . GLY A 1 100 ? 5.159 -6.769 -8.220 1.00 58.50 100 GLY A C 1
ATOM 763 O O . GLY A 1 100 ? 5.345 -7.632 -7.359 1.00 58.50 100 GLY A O 1
ATOM 764 N N . PHE A 1 101 ? 5.672 -5.539 -8.148 1.00 60.09 101 PHE A N 1
ATOM 765 C CA . PHE A 1 101 ? 6.503 -5.064 -7.042 1.00 60.09 101 PHE A CA 1
ATOM 766 C C . PHE A 1 101 ? 5.708 -5.128 -5.743 1.00 60.09 101 PHE A C 1
ATOM 768 O O . PHE A 1 101 ? 4.563 -4.678 -5.732 1.00 60.09 101 PHE A O 1
ATOM 775 N N . ARG A 1 102 ? 6.319 -5.601 -4.648 1.00 67.50 102 ARG A N 1
ATOM 776 C CA . ARG A 1 102 ? 5.738 -5.547 -3.304 1.00 67.50 102 ARG A CA 1
ATOM 777 C C . ARG A 1 102 ? 6.669 -4.839 -2.321 1.00 67.50 102 ARG A C 1
ATOM 779 O O . ARG A 1 102 ? 7.819 -5.240 -2.165 1.00 67.50 102 ARG A O 1
ATOM 786 N N . LEU A 1 103 ? 6.143 -3.852 -1.596 1.00 69.06 103 LEU A N 1
ATOM 787 C CA . LEU A 1 103 ? 6.760 -3.372 -0.355 1.00 69.06 103 LEU A CA 1
ATOM 788 C C . LEU A 1 103 ? 5.913 -3.840 0.816 1.00 69.06 103 LEU A C 1
ATOM 790 O O . LEU A 1 103 ? 4.696 -3.668 0.806 1.00 69.06 103 LEU A O 1
ATOM 794 N N . THR A 1 104 ? 6.570 -4.447 1.796 1.00 69.06 104 THR A N 1
ATOM 795 C CA . THR A 1 104 ? 5.940 -4.944 3.015 1.00 69.06 104 THR A CA 1
ATOM 796 C C . THR A 1 104 ? 6.444 -4.119 4.183 1.00 69.06 104 THR A C 1
ATOM 798 O O . THR A 1 104 ? 7.651 -3.948 4.300 1.00 69.06 104 THR A O 1
ATOM 801 N N . THR A 1 105 ? 5.552 -3.647 5.048 1.00 69.50 105 THR A N 1
ATOM 802 C CA . THR A 1 105 ? 5.950 -3.090 6.349 1.00 69.50 105 THR A CA 1
ATOM 803 C C . THR A 1 105 ? 5.587 -4.076 7.441 1.00 69.50 105 THR A C 1
ATOM 805 O O . THR A 1 105 ? 4.481 -4.621 7.424 1.00 69.50 105 THR A O 1
ATOM 808 N N . TYR A 1 106 ? 6.501 -4.301 8.380 1.00 69.75 106 TYR A N 1
ATOM 809 C CA . TYR A 1 106 ? 6.299 -5.214 9.505 1.00 69.75 106 TYR A CA 1
ATOM 810 C C . TYR A 1 106 ? 5.915 -4.476 10.791 1.00 69.75 106 TYR A C 1
ATOM 812 O O . TYR A 1 106 ? 6.103 -3.265 10.925 1.00 69.75 106 TYR A O 1
ATOM 820 N N . ALA A 1 107 ? 5.340 -5.209 11.744 1.00 65.75 107 ALA A N 1
ATOM 821 C CA . ALA A 1 107 ? 4.924 -4.648 13.021 1.00 65.75 107 ALA A CA 1
ATOM 822 C C . ALA A 1 107 ? 6.117 -4.067 13.805 1.00 65.75 107 ALA A C 1
ATOM 824 O O . ALA A 1 107 ? 7.204 -4.658 13.799 1.00 65.75 107 ALA A O 1
ATOM 825 N N . PRO A 1 108 ? 5.922 -2.965 14.554 1.00 60.84 108 PRO A N 1
ATOM 826 C CA . PRO A 1 108 ? 6.948 -2.441 15.447 1.00 60.84 108 PRO A CA 1
ATOM 827 C C . PRO A 1 108 ? 7.462 -3.526 16.408 1.00 60.84 108 PRO A C 1
ATOM 829 O O . PRO A 1 108 ? 6.707 -4.067 17.216 1.00 60.84 108 PRO A O 1
ATOM 832 N N . GLY A 1 109 ? 8.757 -3.844 16.321 1.00 60.09 109 GLY A N 1
ATOM 833 C CA . GLY A 1 109 ? 9.404 -4.894 17.119 1.00 60.09 109 GLY A CA 1
ATOM 834 C C . GLY A 1 109 ? 9.733 -6.184 16.358 1.00 60.09 109 GLY A C 1
ATOM 835 O O . GLY A 1 109 ? 10.521 -6.981 16.873 1.00 60.09 109 GLY A O 1
ATOM 836 N N . ASP A 1 110 ? 9.227 -6.375 15.135 1.00 60.38 110 ASP A N 1
ATOM 837 C CA . ASP A 1 110 ? 9.719 -7.418 14.224 1.00 60.38 110 ASP A CA 1
ATOM 838 C C . ASP A 1 110 ? 11.040 -6.967 13.586 1.00 60.38 110 ASP A C 1
ATOM 840 O O . ASP A 1 110 ? 11.099 -6.435 12.481 1.00 60.38 110 ASP A O 1
ATOM 844 N N . THR A 1 111 ? 12.135 -7.170 14.316 1.00 64.56 111 THR A N 1
ATOM 845 C CA . THR A 1 111 ? 13.484 -6.788 13.872 1.00 64.56 111 THR A CA 1
ATOM 846 C C . THR A 1 111 ? 14.036 -7.674 12.756 1.00 64.56 111 THR A C 1
ATOM 848 O O . THR A 1 111 ? 15.118 -7.388 12.242 1.00 64.56 111 THR A O 1
ATOM 851 N N . ARG A 1 112 ? 13.341 -8.766 12.407 1.00 63.38 112 ARG A N 1
ATOM 852 C CA . ARG A 1 112 ? 13.778 -9.740 11.396 1.00 63.38 112 ARG A CA 1
ATOM 853 C C . ARG A 1 112 ? 12.991 -9.653 10.098 1.00 63.38 112 ARG A C 1
ATOM 855 O O . ARG A 1 112 ? 13.383 -10.331 9.151 1.00 63.38 112 ARG A O 1
ATOM 862 N N . CYS A 1 113 ? 11.949 -8.826 10.039 1.00 64.12 113 CYS A N 1
ATOM 863 C CA . CYS A 1 113 ? 11.208 -8.554 8.814 1.00 64.12 113 CYS A CA 1
ATOM 864 C C . CYS A 1 113 ? 10.536 -9.808 8.227 1.00 64.12 113 CYS A C 1
ATOM 866 O O . CYS A 1 113 ? 10.603 -10.030 7.017 1.00 64.12 113 CYS A O 1
ATOM 868 N N . GLN A 1 114 ? 10.001 -10.702 9.064 1.00 65.88 114 GLN A N 1
ATOM 869 C CA . GLN A 1 114 ? 9.603 -12.044 8.604 1.00 65.88 114 GLN A CA 1
ATOM 870 C C . GLN A 1 114 ? 8.279 -12.545 9.167 1.00 65.88 114 GLN A C 1
ATOM 872 O O . GLN A 1 114 ? 7.616 -13.343 8.504 1.00 65.88 114 GLN A O 1
ATOM 877 N N . ASP A 1 115 ? 7.887 -12.109 10.360 1.00 59.97 115 ASP A N 1
ATOM 878 C CA . ASP A 1 115 ? 6.883 -12.828 11.141 1.00 59.97 115 ASP A CA 1
ATOM 879 C C . ASP A 1 115 ? 5.543 -12.088 11.193 1.00 59.97 115 ASP A C 1
ATOM 881 O O . ASP A 1 115 ? 4.502 -12.737 11.308 1.00 59.97 115 ASP A O 1
ATOM 885 N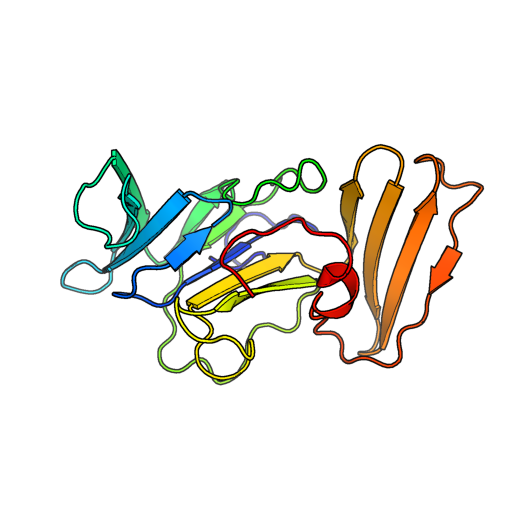 N . ASN A 1 116 ? 5.544 -10.752 11.100 1.00 67.50 116 ASN A N 1
ATOM 886 C CA . ASN A 1 116 ? 4.316 -9.970 11.262 1.00 67.50 116 ASN A CA 1
ATOM 887 C C . ASN A 1 116 ? 4.160 -8.819 10.248 1.00 67.50 116 ASN A C 1
ATOM 889 O O . ASN A 1 116 ? 4.316 -7.649 10.612 1.00 67.50 116 ASN A O 1
ATOM 893 N N . PRO A 1 117 ? 3.876 -9.124 8.970 1.00 68.62 117 PRO A N 1
ATOM 894 C CA . PRO A 1 117 ? 3.616 -8.107 7.958 1.00 68.62 117 PRO A CA 1
ATOM 895 C C . PRO A 1 117 ? 2.286 -7.403 8.241 1.00 68.62 117 PRO A C 1
ATOM 897 O O . PRO A 1 117 ? 1.298 -8.055 8.541 1.00 68.62 117 PRO A O 1
ATOM 900 N N . GLN A 1 118 ? 2.247 -6.083 8.120 1.00 68.75 118 GLN A N 1
ATOM 901 C CA . GLN A 1 118 ? 1.100 -5.236 8.474 1.00 68.75 118 GLN A CA 1
ATOM 902 C C . GLN A 1 118 ? 0.477 -4.543 7.259 1.00 68.75 118 GLN A C 1
ATOM 904 O O . GLN A 1 118 ? -0.722 -4.258 7.205 1.00 68.75 118 GLN A O 1
ATOM 909 N N . PHE A 1 119 ? 1.317 -4.268 6.268 1.00 72.25 119 PHE A N 1
ATOM 910 C CA . PHE A 1 119 ? 0.981 -3.485 5.095 1.00 72.25 119 PHE A CA 1
ATOM 911 C C . PHE A 1 119 ? 1.685 -4.064 3.880 1.00 72.25 119 PHE A C 1
ATOM 913 O O . PHE A 1 119 ? 2.862 -4.412 3.954 1.00 72.25 119 PHE A O 1
ATOM 920 N N . TYR A 1 120 ? 0.967 -4.107 2.763 1.00 73.56 120 TYR A N 1
ATOM 921 C CA . TYR A 1 120 ? 1.532 -4.385 1.457 1.00 73.56 120 TYR A CA 1
ATOM 922 C C . TYR A 1 120 ? 1.173 -3.261 0.498 1.00 73.56 120 TYR A C 1
ATOM 924 O O . TYR A 1 120 ? -0.007 -3.021 0.236 1.00 73.56 120 TYR A O 1
ATOM 932 N N . TRP A 1 121 ? 2.186 -2.634 -0.082 1.00 74.69 121 TRP A N 1
ATOM 933 C CA . TRP A 1 121 ? 2.052 -1.898 -1.330 1.00 74.69 121 TRP A CA 1
ATOM 934 C C . TRP A 1 121 ? 2.314 -2.846 -2.486 1.00 74.69 121 TRP A C 1
ATOM 936 O O . TRP A 1 121 ? 3.252 -3.642 -2.415 1.00 74.69 121 TRP A O 1
ATOM 946 N N . TYR A 1 122 ? 1.523 -2.748 -3.546 1.00 71.94 122 TYR A N 1
ATOM 947 C CA . TYR A 1 122 ? 1.790 -3.474 -4.777 1.00 71.94 122 TYR A CA 1
ATOM 948 C C . TYR A 1 122 ? 1.614 -2.612 -6.013 1.00 71.94 122 TYR A C 1
ATOM 950 O O . TYR A 1 122 ? 0.794 -1.693 -6.047 1.00 71.94 122 TYR A O 1
ATOM 958 N N . SER A 1 123 ? 2.362 -2.952 -7.052 1.00 67.38 123 SER A N 1
ATOM 959 C CA . SER A 1 123 ? 2.307 -2.281 -8.342 1.00 67.38 123 SER A CA 1
ATOM 960 C C . SER A 1 123 ? 2.322 -3.341 -9.444 1.00 67.38 123 SER A C 1
ATOM 962 O O . SER A 1 123 ? 3.199 -4.203 -9.414 1.00 67.38 123 SER A O 1
ATOM 964 N N . PRO A 1 124 ? 1.351 -3.341 -10.379 1.00 66.06 124 PRO A N 1
ATOM 965 C CA . PRO A 1 124 ? 1.190 -4.390 -11.367 1.00 66.06 124 PRO A CA 1
ATOM 966 C C . PRO A 1 124 ? 2.351 -4.410 -12.367 1.00 66.06 124 PRO A C 1
ATOM 968 O O . PRO A 1 124 ? 3.247 -3.565 -12.366 1.00 66.06 124 PRO A O 1
ATOM 971 N N . ASN A 1 125 ? 2.311 -5.398 -13.255 1.00 65.06 125 ASN A N 1
ATOM 972 C CA . ASN A 1 125 ? 3.245 -5.540 -14.364 1.00 65.06 125 ASN A CA 1
ATOM 973 C C . ASN A 1 125 ? 3.372 -4.230 -15.175 1.00 65.06 125 ASN A C 1
ATOM 975 O O . ASN A 1 125 ? 2.364 -3.553 -15.378 1.00 65.06 125 ASN A O 1
ATOM 979 N N . HIS A 1 126 ? 4.570 -3.904 -15.672 1.00 67.56 126 HIS A N 1
ATOM 980 C CA . HIS A 1 126 ? 4.898 -2.673 -16.419 1.00 67.56 126 HIS A CA 1
ATOM 981 C C . HIS A 1 126 ? 4.952 -1.375 -15.609 1.00 67.56 126 HIS A C 1
ATOM 983 O O . HIS A 1 126 ? 4.977 -0.289 -16.193 1.00 67.56 126 HIS A O 1
ATOM 989 N N . SER A 1 127 ? 4.955 -1.450 -14.283 1.00 68.88 127 SER A N 1
ATOM 990 C CA . SER A 1 127 ? 5.014 -0.240 -13.469 1.00 68.88 127 SER A CA 1
ATOM 991 C C . SER A 1 127 ? 6.425 0.335 -13.431 1.00 68.88 127 SER A C 1
ATOM 993 O O . SER A 1 127 ? 7.397 -0.395 -13.229 1.00 68.88 127 SER A O 1
ATOM 995 N N . VAL A 1 128 ? 6.521 1.650 -13.641 1.00 71.94 128 VAL A N 1
ATOM 996 C CA . VAL A 1 128 ? 7.780 2.402 -13.667 1.00 71.94 128 VAL A CA 1
ATOM 997 C C . VAL A 1 128 ? 7.960 3.095 -12.326 1.00 71.94 128 VAL A C 1
ATOM 999 O O . VAL A 1 128 ? 7.129 3.915 -11.949 1.00 71.94 128 VAL A O 1
ATOM 1002 N N . ILE A 1 129 ? 9.058 2.797 -11.642 1.00 69.00 129 ILE A N 1
ATOM 1003 C CA . ILE A 1 129 ? 9.480 3.416 -10.389 1.00 69.00 129 ILE A CA 1
ATOM 1004 C C . ILE A 1 129 ? 10.649 4.337 -10.703 1.00 69.00 129 ILE A C 1
ATOM 1006 O O . ILE A 1 129 ? 11.700 3.868 -11.130 1.00 69.00 129 ILE A O 1
ATOM 1010 N N . LYS A 1 130 ? 10.484 5.645 -10.507 1.00 68.31 130 LYS A N 1
ATOM 1011 C CA . LYS A 1 130 ? 11.569 6.628 -10.670 1.00 68.31 130 LYS A CA 1
ATOM 1012 C C . LYS A 1 130 ? 12.205 7.016 -9.331 1.00 68.31 130 LYS A C 1
ATOM 1014 O O . LYS A 1 130 ? 11.517 7.205 -8.335 1.00 68.31 130 LYS A O 1
ATOM 1019 N N . SER A 1 131 ? 13.517 7.185 -9.300 1.00 63.09 131 SER A N 1
ATOM 1020 C CA . SER A 1 131 ? 14.236 7.730 -8.147 1.00 63.09 131 SER A CA 1
ATOM 1021 C C . SER A 1 131 ? 15.300 8.687 -8.655 1.00 63.09 131 SER A C 1
ATOM 1023 O O . SER A 1 131 ? 16.240 8.264 -9.311 1.00 63.09 131 SER A O 1
ATOM 1025 N N . TYR A 1 132 ? 15.152 9.986 -8.391 1.00 69.88 132 TYR A N 1
ATOM 1026 C CA . TYR A 1 132 ? 16.035 11.023 -8.939 1.00 69.88 132 TYR A CA 1
ATOM 1027 C C . TYR A 1 132 ? 16.195 10.916 -10.469 1.00 69.88 132 TYR A C 1
ATOM 1029 O O . TYR A 1 132 ? 15.253 11.220 -11.198 1.00 69.88 132 TYR A O 1
ATOM 1037 N N . ASN A 1 133 ? 17.369 10.484 -10.938 1.00 70.94 133 ASN A N 1
ATOM 1038 C CA . ASN A 1 133 ? 17.689 10.297 -12.352 1.00 70.94 133 ASN A CA 1
ATOM 1039 C C . ASN A 1 133 ? 17.612 8.825 -12.779 1.00 70.94 133 ASN A C 1
ATOM 1041 O O . ASN A 1 133 ? 17.987 8.499 -13.892 1.00 70.94 133 ASN A O 1
ATOM 1045 N N . GLU A 1 134 ? 17.151 7.928 -11.922 1.00 69.06 134 GLU A N 1
ATOM 1046 C CA . GLU A 1 134 ? 17.076 6.498 -12.190 1.00 69.06 134 GLU A CA 1
ATOM 1047 C C . GLU A 1 134 ? 15.621 6.084 -12.402 1.00 69.06 134 GLU A C 1
ATOM 1049 O O . GLU A 1 134 ? 14.687 6.682 -11.853 1.00 69.06 134 GLU A O 1
ATOM 1054 N N . SER A 1 135 ? 15.404 5.034 -13.190 1.00 73.75 135 SER A N 1
ATOM 1055 C CA . SER A 1 135 ? 14.097 4.386 -13.257 1.00 73.75 135 SER A CA 1
ATOM 1056 C C . SER A 1 135 ? 14.216 2.876 -13.363 1.00 73.75 135 SER A C 1
ATOM 1058 O O . SER A 1 135 ? 15.104 2.364 -14.036 1.00 73.75 135 SER A O 1
ATOM 1060 N N . VAL A 1 136 ? 13.297 2.174 -12.711 1.00 73.19 136 VAL A N 1
ATOM 1061 C CA . VAL A 1 136 ? 13.140 0.724 -12.788 1.00 73.19 136 VAL A CA 1
ATOM 1062 C C . VAL A 1 136 ? 11.750 0.433 -13.309 1.00 73.19 136 VAL A C 1
ATOM 1064 O O . VAL A 1 136 ? 10.769 0.939 -12.773 1.00 73.19 136 VAL A O 1
ATOM 1067 N N . THR A 1 137 ? 11.649 -0.400 -14.336 1.00 75.00 137 THR A N 1
ATOM 1068 C CA . THR A 1 137 ? 10.365 -0.955 -14.766 1.00 75.00 137 THR A CA 1
ATOM 1069 C C . THR A 1 137 ? 10.349 -2.446 -14.494 1.00 75.00 137 THR A C 1
ATOM 1071 O O . THR A 1 137 ? 11.215 -3.164 -14.995 1.00 75.00 137 THR A O 1
ATOM 1074 N N . PHE A 1 138 ? 9.372 -2.906 -13.714 1.00 73.25 138 PHE A N 1
ATOM 1075 C CA . PHE A 1 138 ? 9.212 -4.326 -13.412 1.00 73.25 138 PHE A CA 1
ATOM 1076 C C . PHE A 1 138 ? 8.336 -5.012 -14.460 1.00 73.25 138 PHE A C 1
ATOM 1078 O O . PHE A 1 138 ? 7.250 -4.522 -14.793 1.00 73.25 138 PHE A O 1
ATOM 1085 N N . TYR A 1 139 ? 8.783 -6.179 -14.914 1.00 73.56 139 TYR A N 1
ATOM 1086 C CA . TYR A 1 139 ? 8.044 -7.043 -15.814 1.00 73.56 139 TYR A CA 1
ATOM 1087 C C . TYR A 1 139 ? 7.912 -8.459 -15.251 1.00 73.56 139 TYR A C 1
ATOM 1089 O O . TYR A 1 139 ? 8.830 -8.986 -14.633 1.00 73.56 139 TYR A O 1
ATOM 1097 N N . CYS A 1 140 ? 6.784 -9.104 -15.527 1.00 69.62 140 CYS A N 1
ATOM 1098 C CA . CYS A 1 140 ? 6.587 -10.541 -15.375 1.00 69.62 140 CYS A CA 1
ATOM 1099 C C . CYS A 1 140 ? 5.942 -11.088 -16.649 1.00 69.62 140 CYS A C 1
ATOM 1101 O O . CYS A 1 140 ? 4.810 -10.726 -16.988 1.00 69.62 140 CYS A O 1
ATOM 1103 N N . GLN A 1 141 ? 6.648 -11.969 -17.353 1.00 71.12 141 GLN A N 1
ATOM 1104 C CA . GLN A 1 141 ? 6.145 -12.637 -18.552 1.00 71.12 141 GLN A CA 1
ATOM 1105 C C . GLN A 1 141 ? 6.352 -14.143 -18.399 1.00 71.12 141 GLN A C 1
ATOM 1107 O O . GLN A 1 141 ? 7.434 -14.582 -18.042 1.00 71.12 141 GLN A O 1
ATOM 1112 N N . ASN A 1 142 ? 5.315 -14.951 -18.646 1.00 70.19 142 ASN A N 1
ATOM 1113 C CA . ASN A 1 142 ? 5.380 -16.416 -18.512 1.00 70.19 142 ASN A CA 1
ATOM 1114 C C . ASN A 1 142 ? 5.896 -16.909 -17.141 1.00 70.19 142 ASN A C 1
ATOM 1116 O O . ASN A 1 142 ? 6.562 -17.936 -17.066 1.00 70.19 142 ASN A O 1
ATOM 1120 N N . ASN A 1 143 ? 5.558 -16.195 -16.059 1.00 67.00 143 ASN A N 1
ATOM 1121 C CA . ASN A 1 143 ? 6.037 -16.463 -14.697 1.00 67.00 143 ASN A CA 1
ATOM 1122 C C . ASN A 1 143 ? 7.559 -16.261 -14.499 1.00 67.00 143 ASN A C 1
ATOM 1124 O O . ASN A 1 143 ? 8.112 -16.711 -13.497 1.00 67.00 143 ASN A O 1
ATOM 1128 N N . GLU A 1 144 ? 8.217 -15.556 -15.422 1.00 68.25 144 GLU A N 1
ATOM 1129 C CA . GLU A 1 144 ? 9.612 -15.126 -15.324 1.00 68.25 144 GLU A CA 1
ATOM 1130 C C . GLU A 1 144 ? 9.661 -13.602 -15.119 1.00 68.25 144 GLU A C 1
ATOM 1132 O O . GLU A 1 144 ? 9.172 -12.850 -15.974 1.00 68.25 144 GLU A O 1
ATOM 1137 N N . PRO A 1 145 ? 10.201 -13.115 -13.987 1.00 71.44 145 PRO A N 1
ATOM 1138 C CA . PRO A 1 145 ? 10.362 -11.690 -13.770 1.00 71.44 145 PRO A CA 1
ATOM 1139 C C . PRO A 1 145 ? 11.652 -11.161 -14.399 1.00 71.44 145 PRO A C 1
ATOM 1141 O O . PRO A 1 145 ? 12.698 -11.814 -14.391 1.00 71.44 145 PRO A O 1
ATOM 1144 N N . TYR A 1 146 ? 11.596 -9.928 -14.882 1.00 71.19 146 TYR A N 1
ATOM 1145 C CA . TYR A 1 146 ? 12.773 -9.164 -15.278 1.00 71.19 146 TYR A CA 1
ATOM 1146 C C . TYR A 1 146 ? 12.550 -7.679 -15.011 1.00 71.19 146 TYR A C 1
ATOM 1148 O O . TYR A 1 146 ? 11.418 -7.202 -14.915 1.00 71.19 146 TYR A O 1
ATOM 1156 N N . GLU A 1 147 ? 13.639 -6.935 -14.890 1.00 74.56 147 GLU A N 1
ATOM 1157 C CA . GLU A 1 147 ? 13.607 -5.494 -14.672 1.00 74.56 147 GLU A CA 1
ATOM 1158 C C . GLU A 1 147 ? 14.348 -4.787 -15.797 1.00 74.56 147 GLU A C 1
ATOM 1160 O O . GLU A 1 147 ? 15.332 -5.294 -16.337 1.00 74.56 147 GLU A O 1
ATOM 1165 N N . ILE A 1 148 ? 13.872 -3.598 -16.147 1.00 76.50 148 ILE A N 1
ATOM 1166 C CA . ILE A 1 148 ? 14.621 -2.653 -16.969 1.00 76.50 148 ILE A CA 1
ATOM 1167 C C . ILE A 1 148 ? 15.035 -1.511 -16.049 1.00 76.50 148 ILE A C 1
ATOM 1169 O O . ILE A 1 148 ? 14.181 -0.735 -15.619 1.00 76.50 148 ILE A O 1
ATOM 1173 N N . TYR A 1 149 ? 16.326 -1.437 -15.739 1.00 77.69 149 TYR A N 1
ATOM 1174 C CA . TYR A 1 149 ? 16.936 -0.353 -14.975 1.00 77.69 149 TYR A CA 1
ATOM 1175 C C . TYR A 1 149 ? 17.564 0.656 -15.932 1.00 77.69 149 TYR A C 1
ATOM 1177 O O . TYR A 1 149 ? 18.338 0.272 -16.803 1.00 77.69 149 TYR A O 1
ATOM 1185 N N . CYS A 1 150 ? 17.271 1.937 -15.760 1.00 78.44 150 CYS A N 1
ATOM 1186 C CA . CYS A 1 150 ? 17.830 3.020 -16.559 1.00 78.44 150 CYS A CA 1
ATOM 1187 C C . CYS A 1 150 ? 18.488 4.041 -15.633 1.00 78.44 150 CYS A C 1
ATOM 1189 O O . CYS A 1 150 ? 17.792 4.670 -14.835 1.00 78.44 150 CYS A O 1
ATOM 1191 N N . ASP A 1 151 ? 19.800 4.218 -15.766 1.00 73.38 151 ASP A N 1
ATOM 1192 C CA . ASP A 1 151 ? 20.555 5.304 -15.135 1.00 73.38 151 ASP A CA 1
ATOM 1193 C C . ASP A 1 151 ? 20.487 6.557 -16.026 1.00 73.38 151 ASP A C 1
ATOM 1195 O O . ASP A 1 151 ? 20.578 6.464 -17.251 1.00 73.38 151 ASP A O 1
ATOM 1199 N N . GLY A 1 152 ? 20.276 7.730 -15.434 1.00 66.00 152 GLY A N 1
ATOM 1200 C CA . GLY A 1 152 ? 20.124 8.999 -16.156 1.00 66.00 152 GLY A CA 1
ATOM 1201 C C . GLY A 1 152 ? 18.744 9.267 -16.781 1.00 66.00 152 GLY A C 1
ATOM 1202 O O . GLY A 1 152 ? 18.564 10.310 -17.403 1.00 66.00 152 GLY A O 1
ATOM 1203 N N . GLY A 1 153 ? 17.763 8.373 -16.622 1.00 56.22 153 GLY A N 1
ATOM 1204 C CA . GLY A 1 153 ? 16.369 8.589 -17.034 1.00 56.22 153 GLY A CA 1
ATOM 1205 C C . GLY A 1 153 ? 16.122 8.499 -18.544 1.00 56.22 153 GLY A C 1
ATOM 1206 O O . GLY A 1 153 ? 14.984 8.667 -18.986 1.00 56.22 153 GLY A O 1
ATOM 1207 N N . GLU A 1 154 ? 17.159 8.205 -19.330 1.00 58.00 154 GLU A N 1
ATOM 1208 C CA . GLU A 1 154 ? 17.091 8.017 -20.778 1.00 58.00 154 GLU A CA 1
ATOM 1209 C C . GLU A 1 154 ? 17.177 6.532 -21.159 1.00 58.00 154 GLU A C 1
ATOM 1211 O O . GLU A 1 154 ? 17.890 5.740 -20.544 1.00 58.00 154 GLU A O 1
ATOM 1216 N N . ILE A 1 155 ? 16.435 6.148 -22.204 1.00 56.75 155 ILE A N 1
ATOM 1217 C CA . ILE A 1 155 ? 16.280 4.745 -22.620 1.00 56.75 155 ILE A CA 1
ATOM 1218 C C . ILE A 1 155 ? 17.578 4.161 -23.213 1.00 56.75 155 ILE A C 1
ATOM 1220 O O . ILE A 1 155 ? 17.796 2.951 -23.166 1.00 56.75 155 ILE A O 1
ATOM 1224 N N . GLU A 1 156 ? 18.467 5.007 -23.740 1.00 56.12 156 GLU A N 1
ATOM 1225 C CA . GLU A 1 156 ? 19.678 4.576 -24.458 1.00 56.12 156 GLU A CA 1
ATOM 1226 C C . GLU A 1 156 ? 20.753 3.927 -23.559 1.00 56.12 156 GLU A C 1
ATOM 1228 O O . GLU A 1 156 ? 21.706 3.346 -24.079 1.00 56.12 156 GLU A O 1
ATOM 1233 N N . GLY A 1 157 ? 20.585 3.954 -22.230 1.00 62.75 157 GLY A N 1
ATOM 1234 C CA . GLY A 1 157 ? 21.490 3.332 -21.252 1.00 62.75 157 GLY A CA 1
ATOM 1235 C C . GLY A 1 157 ? 20.876 2.208 -20.413 1.00 62.75 157 GLY A C 1
ATOM 1236 O O . GLY A 1 157 ? 21.521 1.737 -19.474 1.00 62.75 157 GLY A O 1
ATOM 1237 N N . CYS A 1 158 ? 19.640 1.786 -20.701 1.00 75.38 158 CYS A N 1
ATOM 1238 C CA . CYS A 1 158 ? 18.952 0.841 -19.830 1.00 75.38 158 CYS A CA 1
ATOM 1239 C C . CYS A 1 158 ? 19.558 -0.567 -19.884 1.00 75.38 158 CYS A C 1
ATOM 1241 O O . CYS A 1 158 ? 19.842 -1.113 -20.951 1.00 75.38 158 CYS A O 1
ATOM 1243 N N . GLN A 1 159 ? 19.680 -1.192 -18.719 1.00 79.69 159 GLN A N 1
ATOM 1244 C CA . GLN A 1 159 ? 20.102 -2.573 -18.553 1.00 79.69 159 GLN A CA 1
ATOM 1245 C C . GLN A 1 159 ? 18.897 -3.434 -18.191 1.00 79.69 159 GLN A C 1
ATOM 1247 O O . GLN A 1 159 ? 18.081 -3.067 -17.347 1.00 79.69 159 GLN A O 1
ATOM 1252 N N . THR A 1 160 ? 18.785 -4.594 -18.836 1.00 75.56 160 THR A N 1
ATOM 1253 C CA . THR A 1 160 ? 17.810 -5.613 -18.447 1.00 75.56 160 THR A CA 1
ATOM 1254 C C . THR A 1 160 ? 18.462 -6.578 -17.475 1.00 75.56 160 THR A C 1
ATOM 1256 O O . THR A 1 160 ? 19.431 -7.254 -17.825 1.00 75.56 160 THR A O 1
ATOM 1259 N N . THR A 1 161 ? 17.923 -6.661 -16.267 1.00 68.75 161 THR A N 1
ATOM 1260 C CA . THR A 1 161 ? 18.345 -7.629 -15.259 1.00 68.75 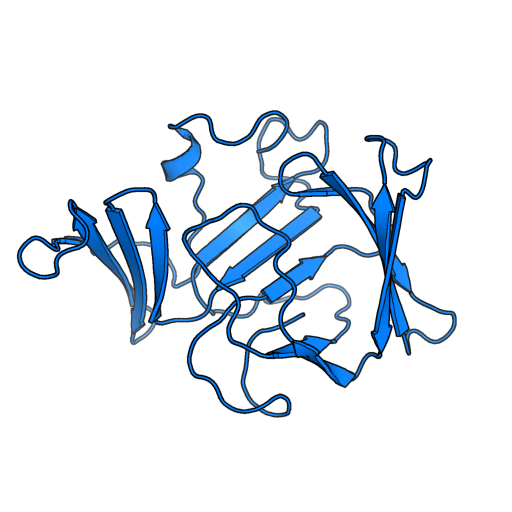161 THR A CA 1
ATOM 1261 C C . THR A 1 161 ? 17.304 -8.736 -15.170 1.00 68.75 161 THR A C 1
ATOM 1263 O O . THR A 1 161 ? 16.130 -8.511 -14.878 1.00 68.75 161 THR A O 1
ATOM 1266 N N . TYR A 1 162 ? 17.741 -9.963 -15.444 1.00 64.00 162 TYR A N 1
ATOM 1267 C CA . TYR A 1 162 ? 16.945 -11.161 -15.205 1.00 64.00 162 TYR A CA 1
ATOM 1268 C C . TYR A 1 162 ? 17.223 -11.613 -13.778 1.00 64.00 162 TYR A C 1
ATOM 1270 O O . TYR A 1 162 ? 18.301 -12.130 -13.481 1.00 64.00 162 TYR A O 1
ATOM 1278 N N . ASN A 1 163 ? 16.268 -11.380 -12.887 1.00 54.84 163 ASN A N 1
ATOM 1279 C CA . ASN A 1 163 ? 16.345 -11.880 -11.525 1.00 54.84 163 ASN A CA 1
ATOM 1280 C C . ASN A 1 163 ? 15.715 -13.276 -11.480 1.00 54.84 163 ASN A C 1
ATOM 1282 O O . ASN A 1 163 ? 14.610 -13.482 -11.967 1.00 54.84 163 ASN A O 1
ATOM 1286 N N . SER A 1 164 ? 16.393 -14.248 -10.867 1.00 48.22 164 SER A N 1
ATOM 1287 C CA . SER A 1 164 ? 15.924 -15.638 -10.712 1.00 48.22 164 SER A CA 1
ATOM 1288 C C . SER A 1 164 ? 14.776 -15.805 -9.698 1.00 48.22 164 SER A C 1
ATOM 1290 O O . SER A 1 164 ? 14.639 -16.854 -9.067 1.00 48.22 164 SER A O 1
ATOM 1292 N N . MET A 1 165 ? 13.974 -14.763 -9.490 1.00 52.06 165 MET A N 1
ATOM 1293 C CA . MET A 1 165 ? 12.934 -14.708 -8.464 1.00 52.06 165 MET A CA 1
ATOM 1294 C C . MET A 1 165 ? 11.565 -15.117 -9.021 1.00 52.06 165 MET A C 1
ATOM 1296 O O . MET A 1 165 ? 11.378 -15.260 -10.224 1.00 52.06 165 MET A O 1
ATOM 1300 N N . SER A 1 166 ? 10.586 -15.336 -8.145 1.00 58.53 166 SER A N 1
ATOM 1301 C CA . SER A 1 166 ? 9.180 -15.445 -8.550 1.00 58.53 166 SER A CA 1
ATOM 1302 C C . SER A 1 166 ? 8.657 -14.104 -9.075 1.00 58.53 166 SER A C 1
ATOM 1304 O O . SER A 1 166 ? 9.177 -13.058 -8.698 1.00 58.53 166 SER A O 1
ATOM 1306 N N . CYS A 1 167 ? 7.547 -14.092 -9.823 1.00 60.94 167 CYS A N 1
ATOM 1307 C CA . CYS A 1 167 ? 6.798 -12.869 -10.178 1.00 60.94 167 CYS A CA 1
ATOM 1308 C C . CYS A 1 167 ? 6.163 -12.108 -8.988 1.00 60.94 167 CYS A C 1
ATOM 1310 O O . CYS A 1 167 ? 5.218 -11.337 -9.149 1.00 60.94 167 CYS A O 1
ATOM 1312 N N . GLN A 1 168 ? 6.684 -12.343 -7.788 1.00 56.53 168 GLN A N 1
ATOM 1313 C CA . GLN A 1 168 ? 6.505 -11.563 -6.578 1.00 56.53 168 GLN A CA 1
ATOM 1314 C C . GLN A 1 168 ? 7.908 -11.130 -6.160 1.00 56.53 168 GLN A C 1
ATOM 1316 O O . GLN A 1 168 ? 8.741 -11.983 -5.840 1.00 56.53 168 GLN A O 1
ATOM 1321 N N . PHE A 1 169 ? 8.167 -9.828 -6.219 1.00 52.72 169 PHE A N 1
ATOM 1322 C CA . PHE A 1 169 ? 9.470 -9.260 -5.903 1.00 52.72 169 PHE A CA 1
ATOM 1323 C C . PHE A 1 169 ? 9.395 -8.513 -4.570 1.00 52.72 169 PHE A C 1
ATOM 1325 O O . PHE A 1 169 ? 8.509 -7.678 -4.385 1.00 52.72 169 PHE A O 1
ATOM 1332 N N . ASP A 1 170 ? 10.306 -8.826 -3.648 1.00 51.97 170 ASP A N 1
ATOM 1333 C CA . ASP A 1 170 ? 10.407 -8.208 -2.324 1.00 51.97 170 ASP A CA 1
ATOM 1334 C C . ASP A 1 170 ? 11.706 -7.387 -2.247 1.00 51.97 170 ASP A C 1
ATOM 1336 O O . ASP A 1 170 ? 12.800 -7.922 -2.432 1.00 51.97 170 ASP A O 1
ATOM 1340 N N . PHE A 1 171 ? 11.597 -6.078 -2.003 1.00 45.97 171 PHE A N 1
ATOM 1341 C CA . PHE A 1 171 ? 12.709 -5.116 -2.059 1.00 45.97 171 PHE A CA 1
ATOM 1342 C C . PHE A 1 171 ? 13.677 -5.164 -0.862 1.00 45.97 171 PHE A C 1
ATOM 1344 O O . PHE A 1 171 ? 14.476 -4.242 -0.700 1.00 45.97 171 PHE A O 1
ATOM 1351 N N . THR A 1 172 ? 13.707 -6.239 -0.065 1.00 45.06 172 THR A N 1
ATOM 1352 C CA . THR A 1 172 ? 14.729 -6.414 0.997 1.00 45.06 172 THR A CA 1
ATOM 1353 C C . THR A 1 172 ? 16.169 -6.135 0.520 1.00 45.06 172 THR A C 1
ATOM 1355 O O . THR A 1 172 ? 16.972 -5.603 1.280 1.00 45.06 172 THR A O 1
ATOM 1358 N N . HIS A 1 173 ? 16.490 -6.382 -0.757 1.00 37.38 173 HIS A N 1
ATOM 1359 C CA . HIS A 1 173 ? 17.778 -6.044 -1.390 1.00 37.38 173 HIS A CA 1
ATOM 1360 C C . HIS A 1 173 ? 18.084 -4.527 -1.461 1.00 37.38 173 HIS A C 1
ATOM 1362 O O . HIS A 1 173 ? 19.232 -4.112 -1.280 1.00 37.38 173 HIS A O 1
ATOM 1368 N N . TRP A 1 174 ? 17.083 -3.679 -1.722 1.00 38.53 174 TRP A N 1
ATOM 1369 C CA . TRP A 1 174 ? 17.257 -2.218 -1.800 1.00 38.53 174 TRP A CA 1
ATOM 1370 C C . TRP A 1 174 ? 17.283 -1.551 -0.418 1.00 38.53 174 TRP A C 1
ATOM 1372 O O . TRP A 1 174 ? 17.694 -0.398 -0.308 1.00 38.53 174 TRP A O 1
ATOM 1382 N N . GLY A 1 175 ? 16.956 -2.294 0.648 1.00 36.78 175 GLY A N 1
ATOM 1383 C CA . GLY A 1 175 ? 17.107 -1.865 2.045 1.00 36.78 175 GLY A CA 1
ATOM 1384 C C . GLY A 1 175 ? 18.551 -1.560 2.476 1.00 36.78 175 GLY A C 1
ATOM 1385 O O . GLY A 1 175 ? 18.784 -1.170 3.614 1.00 36.78 175 GLY A O 1
ATOM 1386 N N . THR A 1 176 ? 19.536 -1.708 1.583 1.00 35.47 176 THR A N 1
ATOM 1387 C CA . THR A 1 176 ? 20.930 -1.294 1.815 1.00 35.47 176 THR A CA 1
ATOM 1388 C C . THR A 1 176 ? 21.158 0.214 1.661 1.00 35.47 176 THR A C 1
ATOM 1390 O O . THR A 1 176 ? 22.186 0.714 2.118 1.00 35.47 176 THR A O 1
ATOM 1393 N N . HIS A 1 177 ? 20.198 0.956 1.099 1.00 33.16 177 HIS A N 1
ATOM 1394 C CA . HIS A 1 177 ? 20.166 2.416 1.181 1.00 33.16 177 HIS A CA 1
ATOM 1395 C C . HIS A 1 177 ? 19.060 2.820 2.164 1.00 33.16 177 HIS A C 1
ATOM 1397 O O . HIS A 1 177 ? 17.885 2.575 1.916 1.00 33.16 177 HIS A O 1
ATOM 1403 N N . ASN A 1 178 ? 19.454 3.383 3.311 1.00 31.64 178 ASN A N 1
ATOM 1404 C CA . ASN A 1 178 ? 18.590 3.823 4.415 1.00 31.64 178 ASN A CA 1
ATOM 1405 C C . ASN A 1 178 ? 17.466 4.775 3.954 1.00 31.64 178 ASN A C 1
ATOM 1407 O O . ASN A 1 178 ? 17.614 5.993 4.043 1.00 31.64 178 ASN A O 1
ATOM 1411 N N . TYR A 1 179 ? 16.339 4.236 3.496 1.00 38.00 179 TYR A N 1
ATOM 1412 C CA . TYR A 1 179 ? 15.142 5.019 3.173 1.00 38.00 179 TYR A CA 1
ATOM 1413 C C . TYR A 1 179 ? 14.008 4.831 4.181 1.00 38.00 179 TYR A C 1
ATOM 1415 O O . TYR A 1 179 ? 12.967 5.466 4.037 1.00 38.00 179 TYR A O 1
ATOM 1423 N N . ILE A 1 180 ? 14.196 3.999 5.212 1.00 39.56 180 ILE A N 1
ATOM 1424 C CA . ILE A 1 180 ? 13.147 3.739 6.190 1.00 39.56 180 ILE A CA 1
ATOM 1425 C C . ILE A 1 180 ? 13.718 3.639 7.610 1.00 39.56 180 ILE A C 1
ATOM 1427 O O . ILE A 1 180 ? 14.436 2.704 7.949 1.00 39.56 180 ILE A O 1
ATOM 1431 N N . GLU A 1 181 ? 13.417 4.630 8.451 1.00 31.41 181 GLU A N 1
ATOM 1432 C CA . GLU A 1 181 ? 13.575 4.503 9.901 1.00 31.41 181 GLU A CA 1
ATOM 1433 C C . GLU A 1 181 ? 12.361 3.760 10.469 1.00 31.41 181 GLU A C 1
ATOM 1435 O O . GLU A 1 181 ? 11.217 4.159 10.258 1.00 31.41 181 GLU A O 1
ATOM 1440 N N . GLY A 1 182 ? 12.615 2.694 11.231 1.00 37.41 182 GLY A N 1
ATOM 1441 C CA . GLY A 1 182 ? 11.597 2.019 12.042 1.00 37.41 182 GLY A CA 1
ATOM 1442 C C . GLY A 1 182 ? 10.785 0.942 11.330 1.00 37.41 182 GLY A C 1
ATOM 1443 O O . GLY A 1 182 ? 9.935 0.319 11.962 1.00 37.41 182 GLY A O 1
ATOM 1444 N N . THR A 1 183 ? 11.078 0.677 10.067 1.00 40.91 183 THR A N 1
ATOM 1445 C CA . THR A 1 183 ? 10.626 -0.526 9.386 1.00 40.91 183 THR A CA 1
ATOM 1446 C C . THR A 1 183 ? 11.844 -1.444 9.268 1.00 40.91 183 THR A C 1
ATOM 1448 O O . THR A 1 183 ? 13.001 -1.028 9.289 1.00 40.91 183 THR A O 1
ATOM 1451 N N . CYS A 1 184 ? 11.639 -2.738 9.309 1.00 43.88 184 CYS A N 1
ATOM 1452 C CA . CYS A 1 184 ? 11.753 -3.399 8.032 1.00 43.88 184 CYS A CA 1
ATOM 1453 C C . CYS A 1 184 ? 10.637 -3.001 7.064 1.00 43.88 184 CYS A C 1
ATOM 1455 O O . CYS A 1 184 ? 10.972 -2.317 6.082 1.00 43.88 184 CYS A O 1
#

Organism: Cavenderia fasciculata (NCBI:txid261658)

pLDDT: mean 70.05, std 15.83, range [31.41, 94.75]